Protein AF-A0A8J2JUV5-F1 (afdb_monomer)

Nearest PDB structures (foldseek):
  6sh2-assembly1_AAA  TM=9.403E-01  e=5.668E-05  Homo sapiens

Structure (mmCIF, N/CA/C/O backbone):
data_AF-A0A8J2JUV5-F1
#
_entry.id   AF-A0A8J2JUV5-F1
#
loop_
_atom_site.group_PDB
_atom_site.id
_atom_site.type_symbol
_atom_site.label_atom_id
_atom_site.label_alt_id
_atom_site.label_comp_id
_atom_site.label_asym_id
_atom_site.label_entity_id
_atom_site.label_seq_id
_atom_site.pdbx_PDB_ins_code
_atom_site.Cartn_x
_atom_site.Cartn_y
_atom_site.Cartn_z
_atom_site.occupancy
_atom_site.B_iso_or_equiv
_atom_site.auth_seq_id
_atom_site.auth_comp_id
_atom_site.auth_asym_id
_atom_site.auth_atom_id
_atom_site.pdbx_PDB_model_num
ATOM 1 N N . MET A 1 1 ? -10.662 53.837 -14.304 1.00 54.47 1 MET A N 1
ATOM 2 C CA . MET A 1 1 ? -12.046 53.344 -14.507 1.00 54.47 1 MET A CA 1
ATOM 3 C C . MET A 1 1 ? -12.053 52.604 -15.845 1.00 54.47 1 MET A C 1
ATOM 5 O O . MET A 1 1 ? -11.796 53.251 -16.836 1.00 54.47 1 MET A O 1
ATOM 9 N N . ALA A 1 2 ? -12.086 51.281 -16.011 1.00 44.84 2 ALA A N 1
ATOM 10 C CA . ALA A 1 2 ? -12.849 50.238 -15.331 1.00 44.84 2 ALA A CA 1
ATOM 11 C C . ALA A 1 2 ? -12.104 48.875 -15.240 1.00 44.84 2 ALA A C 1
ATOM 13 O O . ALA A 1 2 ? -12.735 47.856 -15.005 1.00 44.84 2 ALA A O 1
ATOM 14 N N . LYS A 1 3 ? -10.770 48.819 -15.403 1.00 47.88 3 LYS A N 1
ATOM 15 C CA . LYS A 1 3 ? -10.010 47.543 -15.354 1.00 47.88 3 LYS A CA 1
ATOM 16 C C . LYS A 1 3 ? -9.251 47.250 -14.049 1.00 47.88 3 LYS A C 1
ATOM 18 O O . LYS A 1 3 ? -8.725 46.159 -13.898 1.00 47.88 3 LYS A O 1
ATOM 23 N N . ILE A 1 4 ? -9.248 48.173 -13.084 1.00 49.19 4 ILE A N 1
ATOM 24 C CA . ILE A 1 4 ? -8.619 47.973 -11.758 1.00 49.19 4 ILE A CA 1
ATOM 25 C C . ILE A 1 4 ? -9.644 47.512 -10.701 1.00 49.19 4 ILE A C 1
ATOM 27 O O . ILE A 1 4 ? -9.290 46.818 -9.756 1.00 49.19 4 ILE A O 1
ATOM 31 N N . TYR A 1 5 ? -10.938 47.779 -10.907 1.00 42.50 5 TYR A N 1
ATOM 32 C CA . TYR A 1 5 ? -12.008 47.309 -10.013 1.00 42.50 5 TYR A CA 1
ATOM 33 C C . TYR A 1 5 ? -12.345 45.816 -10.171 1.00 42.50 5 TYR A C 1
ATOM 35 O O . TYR A 1 5 ? -12.974 45.245 -9.287 1.00 42.50 5 TYR A O 1
ATOM 43 N N . PHE A 1 6 ? -11.902 45.166 -11.253 1.00 46.25 6 PHE A N 1
ATOM 44 C CA . PHE A 1 6 ? -12.198 43.749 -11.503 1.00 46.25 6 PHE A CA 1
ATOM 45 C C . PHE A 1 6 ? -11.314 42.790 -10.685 1.00 46.25 6 PHE A C 1
ATOM 47 O O . PHE A 1 6 ? -11.722 41.668 -10.413 1.00 46.25 6 PHE A O 1
ATOM 54 N N . PHE A 1 7 ? -10.136 43.238 -10.238 1.00 42.94 7 PHE A N 1
ATOM 55 C CA . PHE A 1 7 ? -9.214 42.415 -9.443 1.00 42.94 7 PHE A CA 1
ATOM 56 C C . PHE A 1 7 ? -9.371 42.588 -7.923 1.00 42.94 7 PHE A C 1
ATOM 58 O O . PHE A 1 7 ? -8.905 41.744 -7.168 1.00 42.94 7 PHE A O 1
ATOM 65 N N . LEU A 1 8 ? -10.070 43.631 -7.458 1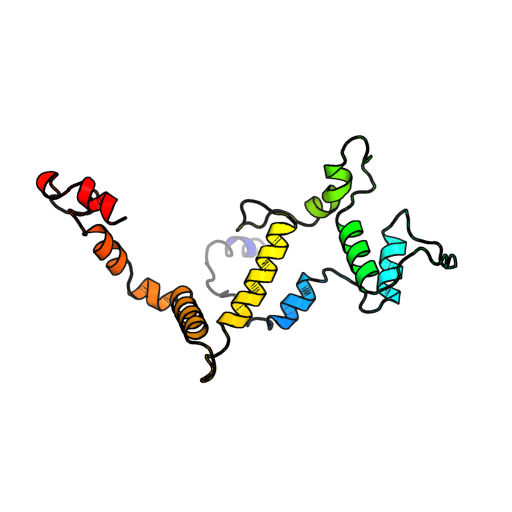.00 42.50 8 LEU A N 1
ATOM 66 C CA . LEU A 1 8 ? -10.261 43.914 -6.025 1.00 42.50 8 LEU A CA 1
ATOM 67 C C . LEU A 1 8 ? -11.580 43.373 -5.439 1.00 42.50 8 LEU A C 1
ATOM 69 O O . LEU A 1 8 ? -11.731 43.345 -4.222 1.00 42.50 8 LEU A O 1
ATOM 73 N N . LEU A 1 9 ? -12.512 42.888 -6.268 1.00 43.38 9 LEU A N 1
ATOM 74 C CA . LEU A 1 9 ? -13.782 42.287 -5.820 1.00 43.38 9 LEU A CA 1
ATOM 75 C C . LEU A 1 9 ? -13.765 40.748 -5.755 1.00 43.38 9 LEU A C 1
ATOM 77 O O . LEU A 1 9 ? -14.652 40.163 -5.139 1.00 43.38 9 LEU A O 1
ATOM 81 N N . ALA A 1 10 ? -12.738 40.090 -6.302 1.00 43.91 10 ALA A N 1
ATOM 82 C CA . ALA A 1 10 ? -12.604 38.628 -6.270 1.00 43.91 10 ALA A CA 1
ATOM 83 C C . ALA A 1 10 ? -12.048 38.073 -4.939 1.00 43.91 10 ALA A C 1
ATOM 85 O O . ALA A 1 10 ? -12.124 36.871 -4.709 1.00 43.91 10 ALA A O 1
ATOM 86 N N . CYS A 1 11 ? -11.538 38.928 -4.044 1.00 37.84 11 CYS A N 1
ATOM 87 C CA . CYS A 1 11 ? -11.011 38.510 -2.735 1.00 37.84 11 CYS A CA 1
ATOM 88 C C . CYS A 1 11 ? -11.970 38.750 -1.553 1.00 37.84 11 CYS A C 1
ATOM 90 O O . CYS A 1 11 ? -11.664 38.315 -0.449 1.00 37.84 11 CYS A O 1
ATOM 92 N N . ILE A 1 12 ? -13.104 39.442 -1.744 1.00 48.38 12 ILE A N 1
ATOM 93 C CA . ILE A 1 12 ? -13.996 39.848 -0.633 1.00 48.38 12 ILE A CA 1
ATOM 94 C C . ILE A 1 12 ? -15.392 39.202 -0.716 1.00 48.38 12 ILE A C 1
ATOM 96 O O . ILE A 1 12 ? -16.080 39.102 0.295 1.00 48.38 12 ILE A O 1
ATOM 100 N N . LEU A 1 13 ? -15.801 38.665 -1.870 1.00 41.16 13 LEU A N 1
ATOM 101 C CA . LEU A 1 13 ? -17.040 37.889 -1.992 1.00 41.16 13 LEU A CA 1
ATOM 102 C C . LEU A 1 13 ? -16.710 36.424 -2.268 1.00 41.16 13 LEU A C 1
ATOM 104 O O . LEU A 1 13 ? -16.641 35.984 -3.415 1.00 41.16 13 LEU A O 1
ATOM 108 N N . GLY A 1 14 ? -16.492 35.682 -1.179 1.00 41.66 14 GLY A N 1
ATOM 109 C CA . GLY A 1 14 ? -16.393 34.229 -1.186 1.00 41.66 14 GLY A CA 1
ATOM 110 C C . GLY A 1 14 ? -17.572 33.623 -1.941 1.00 41.66 14 GLY A C 1
ATOM 111 O O . GLY A 1 14 ? -18.701 33.604 -1.458 1.00 41.66 14 GLY A O 1
ATOM 112 N N . SER A 1 15 ? -17.297 33.138 -3.148 1.00 38.91 15 SER A N 1
ATOM 113 C CA . SER A 1 15 ? -18.249 32.358 -3.923 1.00 38.91 15 SER A CA 1
ATOM 114 C C . SER A 1 15 ? -18.076 30.899 -3.537 1.00 38.91 15 SER A C 1
ATOM 116 O O . SER A 1 15 ? -17.246 30.175 -4.082 1.00 38.91 15 SER A O 1
ATOM 118 N N . VAL A 1 16 ? -18.888 30.478 -2.571 1.00 47.22 16 VAL A N 1
ATOM 119 C CA . VAL A 1 16 ? -19.229 29.074 -2.351 1.00 47.22 16 VAL A CA 1
ATOM 120 C C . VAL A 1 16 ? -20.137 28.657 -3.508 1.00 47.22 16 VAL A C 1
ATOM 122 O O . VAL A 1 16 ? -21.356 28.742 -3.428 1.00 47.22 16 VAL A O 1
ATOM 125 N N . ALA A 1 17 ? -19.538 28.281 -4.631 1.00 32.50 17 ALA A N 1
ATOM 126 C CA . ALA A 1 17 ? -20.226 27.621 -5.736 1.00 32.50 17 ALA A CA 1
ATOM 127 C C . ALA A 1 17 ? -19.195 26.842 -6.551 1.00 32.50 17 ALA A C 1
ATOM 129 O O . ALA A 1 17 ? -18.789 27.221 -7.645 1.00 32.50 17 ALA A O 1
ATOM 130 N N . GLY A 1 18 ? -18.733 25.754 -5.950 1.00 29.31 18 GLY A N 1
ATOM 131 C CA . GLY A 1 18 ? -17.769 24.847 -6.542 1.00 29.31 18 GLY A CA 1
ATOM 132 C C . GLY A 1 18 ? -17.624 23.604 -5.684 1.00 29.31 18 GLY A C 1
ATOM 133 O O . GLY A 1 18 ? -16.509 23.217 -5.362 1.00 29.31 18 GLY A O 1
ATOM 134 N N . ILE A 1 19 ? -18.744 22.978 -5.296 1.00 34.97 19 ILE A N 1
ATOM 135 C CA . ILE A 1 19 ? -18.716 21.540 -5.022 1.00 34.97 19 ILE A CA 1
ATOM 136 C C . ILE A 1 19 ? -18.365 20.932 -6.376 1.00 34.97 19 ILE A C 1
ATOM 138 O O . ILE A 1 19 ? -19.232 20.734 -7.232 1.00 34.97 19 ILE A O 1
ATOM 142 N N . GLY A 1 20 ? -17.063 20.770 -6.619 1.00 26.89 20 GLY A N 1
ATOM 143 C CA . GLY A 1 20 ? -16.572 19.929 -7.688 1.00 26.89 20 GLY A CA 1
ATOM 144 C C . GLY A 1 20 ? -17.311 18.618 -7.523 1.00 26.89 20 GLY A C 1
ATOM 145 O O . GLY A 1 20 ? -17.218 17.980 -6.476 1.00 26.89 20 GLY A O 1
ATOM 146 N N . LYS A 1 21 ? -18.151 18.296 -8.505 1.00 29.20 21 LYS A N 1
ATOM 147 C CA . LYS A 1 21 ? -18.813 17.004 -8.581 1.00 29.20 21 LYS A CA 1
ATOM 148 C C . LYS A 1 21 ? -17.714 15.971 -8.365 1.00 29.20 21 LYS A C 1
ATOM 150 O O . LYS A 1 21 ? -16.809 15.894 -9.190 1.00 29.20 21 LYS A O 1
ATOM 155 N N 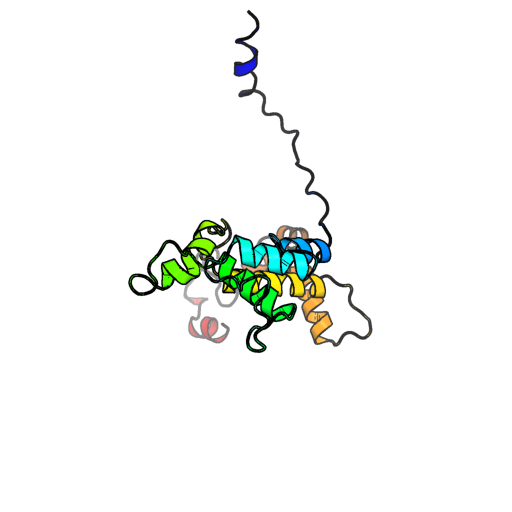. TYR A 1 22 ? -17.781 15.237 -7.255 1.00 28.16 22 TYR A N 1
ATOM 156 C CA . TYR A 1 22 ? -17.058 13.987 -7.098 1.00 28.16 22 TYR A CA 1
ATOM 157 C C . TYR A 1 22 ? -17.581 13.101 -8.224 1.00 28.16 22 TYR A C 1
ATOM 159 O O . TYR A 1 22 ? -18.711 12.607 -8.201 1.00 28.16 22 TYR A O 1
ATOM 167 N N . SER A 1 23 ? -16.847 13.117 -9.329 1.00 31.17 23 SER A N 1
ATOM 168 C CA . SER A 1 23 ? -17.210 12.447 -10.558 1.00 31.17 23 SER A CA 1
ATOM 169 C C . SER A 1 23 ? -17.175 10.958 -10.275 1.00 31.17 23 SER A C 1
ATOM 171 O O . SER A 1 23 ? -16.106 10.394 -10.081 1.00 31.17 23 SER A O 1
ATOM 173 N N . ARG A 1 24 ? -18.386 10.394 -10.198 1.00 34.31 24 ARG A N 1
ATOM 174 C CA . ARG A 1 24 ? -18.769 8.997 -10.422 1.00 34.31 24 ARG A CA 1
ATOM 175 C C . ARG A 1 24 ? -17.577 8.141 -10.855 1.00 34.31 24 ARG A C 1
ATOM 177 O O . ARG A 1 24 ? -17.114 8.292 -11.984 1.00 34.31 24 ARG A O 1
ATOM 184 N N . GLU A 1 25 ? -17.142 7.286 -9.933 1.00 35.38 25 GLU A N 1
ATOM 185 C CA . GLU A 1 25 ? -16.092 6.282 -10.091 1.00 35.38 25 GLU A CA 1
ATOM 186 C C . GLU A 1 25 ? -16.079 5.701 -11.504 1.00 35.38 25 GLU A C 1
ATOM 188 O O . GLU A 1 25 ? -17.055 5.107 -11.976 1.00 35.38 25 GLU A O 1
ATOM 193 N N . GLU A 1 26 ? -14.953 5.875 -12.188 1.00 38.59 26 GLU A N 1
ATOM 194 C CA . GLU A 1 26 ? -14.597 4.956 -13.252 1.00 38.59 26 GLU A CA 1
ATOM 195 C C . GLU A 1 26 ? -14.519 3.556 -12.645 1.00 38.59 26 GLU A C 1
ATOM 197 O O . GLU A 1 26 ? -13.952 3.369 -11.568 1.00 38.59 26 GLU A O 1
ATOM 202 N N . SER A 1 27 ? -15.146 2.582 -13.313 1.00 37.78 27 SER A N 1
ATOM 203 C CA . SER A 1 27 ? -15.137 1.187 -12.876 1.00 37.78 27 SER A CA 1
ATOM 204 C C . SER A 1 27 ? -13.709 0.768 -12.529 1.00 37.78 27 SER A C 1
ATOM 206 O O . SER A 1 27 ? -12.811 1.138 -13.293 1.00 37.78 27 SER A O 1
ATOM 208 N N . PRO A 1 28 ? -13.487 -0.047 -11.483 1.00 41.81 28 PRO A N 1
ATOM 209 C CA . PRO A 1 28 ? -12.165 -0.566 -11.153 1.00 41.81 28 PRO A CA 1
ATOM 210 C C . PRO A 1 28 ? -11.404 -1.028 -12.405 1.00 41.81 28 PRO A C 1
ATOM 212 O O . PRO A 1 28 ? -10.257 -0.650 -12.573 1.00 41.81 28 PRO A O 1
ATOM 215 N N . GLU A 1 29 ? -12.068 -1.696 -13.364 1.00 38.91 29 GLU A N 1
ATOM 216 C CA . GLU A 1 29 ? -11.534 -2.119 -14.687 1.00 38.91 29 GLU A CA 1
ATOM 217 C C . GLU A 1 29 ? -10.815 -1.033 -15.505 1.00 38.91 29 GLU A C 1
ATOM 219 O O . GLU A 1 29 ? -9.827 -1.319 -16.175 1.00 38.91 29 GLU A O 1
ATOM 224 N N . LYS A 1 30 ? -11.255 0.225 -15.427 1.00 38.16 30 LYS A N 1
ATOM 225 C CA . LYS A 1 30 ? -10.606 1.355 -16.109 1.00 38.16 30 LYS A CA 1
ATOM 226 C C . LYS A 1 30 ? -9.403 1.881 -15.333 1.00 38.16 30 LYS A C 1
ATOM 228 O O . LYS A 1 30 ? -8.407 2.256 -15.938 1.00 38.16 30 LYS A O 1
ATOM 233 N N . ARG A 1 31 ? -9.463 1.822 -14.000 1.00 43.28 31 ARG A N 1
ATOM 234 C CA . ARG A 1 31 ? -8.330 2.124 -13.117 1.00 43.28 31 ARG A CA 1
ATOM 235 C C . ARG A 1 31 ? -7.209 1.093 -13.288 1.00 43.28 31 ARG A C 1
ATOM 237 O O . ARG A 1 31 ? -6.053 1.488 -13.384 1.00 43.28 31 ARG A O 1
ATOM 244 N N . TRP A 1 32 ? -7.557 -0.191 -13.448 1.00 38.53 32 TRP A N 1
ATOM 245 C CA . TRP A 1 32 ? -6.629 -1.267 -13.831 1.00 38.53 32 TRP A CA 1
ATOM 246 C C . TRP A 1 32 ? -5.926 -0.953 -15.157 1.00 38.53 32 TRP A C 1
ATOM 248 O O . TRP A 1 32 ? -4.708 -1.072 -15.250 1.00 38.53 32 TRP A O 1
ATOM 258 N N . ALA A 1 33 ? -6.670 -0.497 -16.169 1.00 41.00 33 ALA A N 1
ATOM 259 C CA . ALA A 1 33 ? -6.100 -0.162 -17.471 1.00 41.00 33 ALA A CA 1
ATOM 260 C C . ALA A 1 33 ? -5.149 1.045 -17.424 1.00 41.00 33 ALA A C 1
ATOM 262 O O . ALA A 1 33 ? -4.143 1.021 -18.118 1.00 41.00 33 ALA A O 1
ATOM 263 N N . ASP A 1 34 ? -5.416 2.063 -16.601 1.00 43.78 34 ASP A N 1
ATOM 264 C CA . ASP A 1 34 ? -4.596 3.283 -16.550 1.00 43.78 34 ASP A CA 1
ATOM 265 C C . ASP A 1 34 ? -3.386 3.184 -15.603 1.00 43.78 34 ASP A C 1
ATOM 267 O O . ASP A 1 34 ? -2.347 3.802 -15.860 1.00 43.78 34 ASP A O 1
ATOM 271 N N . TYR A 1 35 ? -3.481 2.408 -14.515 1.00 46.00 35 TYR A N 1
ATOM 272 C CA . TYR A 1 35 ? -2.407 2.301 -13.516 1.00 46.00 35 TYR A CA 1
ATOM 273 C C . TYR A 1 35 ? -1.335 1.267 -13.893 1.00 46.00 35 TYR A C 1
ATOM 275 O O . TYR A 1 35 ? -0.151 1.536 -13.703 1.00 46.00 35 TYR A O 1
ATOM 283 N N . PHE A 1 36 ? -1.713 0.159 -14.547 1.00 49.25 36 PHE A N 1
ATOM 284 C CA . PHE A 1 36 ? -0.749 -0.800 -15.114 1.00 49.25 36 PHE A CA 1
ATOM 285 C C . PHE A 1 36 ? -0.022 -0.254 -16.355 1.00 49.25 36 PHE A C 1
ATOM 287 O O . PHE A 1 36 ? 0.984 -0.812 -16.786 1.00 49.25 36 PHE A O 1
ATOM 294 N N . MET A 1 37 ? -0.510 0.845 -16.945 1.00 48.59 37 MET A N 1
ATOM 295 C CA . MET A 1 37 ? -0.141 1.246 -18.300 1.00 48.59 37 MET A CA 1
ATOM 296 C C . MET A 1 37 ? 0.022 2.762 -18.462 1.00 48.59 37 MET A C 1
ATOM 298 O O . MET A 1 37 ? -0.558 3.365 -19.365 1.00 48.59 37 MET A O 1
ATOM 302 N N . ARG A 1 38 ? 0.906 3.412 -17.692 1.00 52.53 38 ARG A N 1
ATOM 303 C CA . ARG A 1 38 ? 1.306 4.79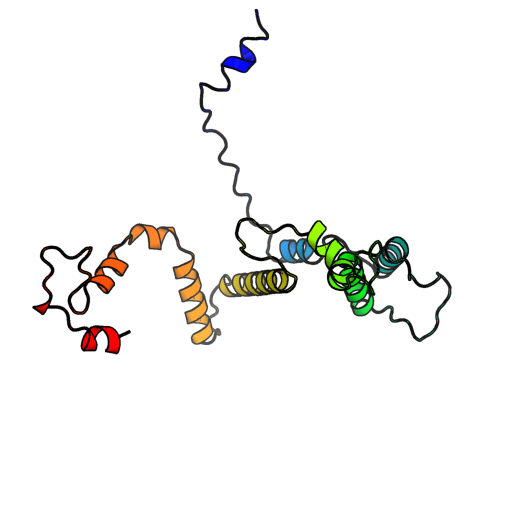7 -18.042 1.00 52.53 38 ARG A CA 1
ATOM 304 C C . ARG A 1 38 ? 2.035 4.915 -19.391 1.00 52.53 38 ARG A C 1
ATOM 306 O O . ARG A 1 38 ? 2.268 6.025 -19.864 1.00 52.53 38 ARG A O 1
ATOM 313 N N . ARG A 1 39 ? 2.332 3.783 -20.034 1.00 56.09 39 ARG A N 1
ATOM 314 C CA . ARG A 1 39 ? 1.959 3.400 -21.415 1.00 56.09 39 ARG A CA 1
ATOM 315 C C . ARG A 1 39 ? 2.526 1.998 -21.641 1.00 56.09 39 ARG A C 1
ATOM 317 O O . ARG A 1 39 ? 3.719 1.813 -21.409 1.00 56.09 39 ARG A O 1
ATOM 324 N N . PRO A 1 40 ? 1.771 1.082 -22.251 1.00 55.12 40 PRO A N 1
ATOM 325 C CA . PRO A 1 40 ? 2.410 0.354 -23.315 1.00 55.12 40 PRO A CA 1
ATOM 326 C C . PRO A 1 40 ? 1.409 0.206 -24.446 1.00 55.12 40 PRO A C 1
ATOM 328 O O . PRO A 1 40 ? 0.264 -0.205 -24.300 1.00 55.12 40 PRO A O 1
ATOM 331 N N . ALA A 1 41 ? 1.861 0.600 -25.620 1.00 57.75 41 ALA A N 1
ATOM 332 C CA . ALA A 1 41 ? 1.932 -0.378 -26.673 1.00 57.75 41 ALA A CA 1
ATOM 333 C C . ALA A 1 41 ? 0.919 -1.540 -26.578 1.00 57.75 41 ALA A C 1
ATOM 335 O O . ALA A 1 41 ? 1.203 -2.604 -26.028 1.00 57.75 41 ALA A O 1
ATOM 336 N N . SER A 1 42 ? -0.273 -1.307 -27.127 1.00 66.12 42 SER A N 1
ATOM 337 C CA . SER A 1 42 ? -1.389 -2.264 -27.133 1.00 66.12 42 SER A CA 1
ATOM 338 C C . SER A 1 42 ? -1.080 -3.571 -27.871 1.00 66.12 42 SER A C 1
ATOM 340 O O . SER A 1 42 ? -1.853 -4.525 -27.822 1.00 66.12 42 SER A O 1
ATOM 342 N N . LYS A 1 43 ? 0.032 -3.598 -28.609 1.00 80.81 43 LYS A N 1
ATOM 343 C CA . LYS A 1 43 ? 0.490 -4.713 -29.427 1.00 80.81 43 LYS A CA 1
ATOM 344 C C . LYS A 1 43 ? 1.977 -4.942 -29.195 1.00 80.81 43 LYS A C 1
ATOM 346 O O . LYS A 1 43 ? 2.732 -4.000 -28.970 1.00 80.81 43 LYS A O 1
ATOM 351 N N . ILE A 1 44 ? 2.413 -6.187 -29.384 1.00 80.06 44 ILE A N 1
ATOM 352 C CA . ILE A 1 44 ? 3.831 -6.589 -29.346 1.00 80.06 44 ILE A CA 1
ATOM 353 C C . ILE A 1 44 ? 4.713 -5.662 -30.201 1.00 80.06 44 ILE A C 1
ATOM 355 O O . ILE A 1 44 ? 5.784 -5.256 -29.763 1.00 80.06 44 ILE A O 1
ATOM 359 N N . ALA A 1 45 ? 4.254 -5.277 -31.397 1.00 82.44 45 ALA A N 1
ATOM 360 C CA . ALA A 1 45 ? 4.996 -4.374 -32.280 1.00 82.44 45 ALA A CA 1
ATOM 361 C C . ALA A 1 45 ? 5.279 -3.007 -31.632 1.00 82.44 45 ALA A C 1
ATOM 363 O O . ALA A 1 45 ? 6.410 -2.526 -31.679 1.00 82.44 45 ALA A O 1
ATOM 364 N N . ASP A 1 46 ? 4.277 -2.432 -30.970 1.00 85.75 46 ASP A N 1
ATOM 365 C CA . ASP A 1 46 ? 4.402 -1.161 -30.266 1.00 85.75 46 ASP A CA 1
ATOM 366 C C . ASP A 1 46 ? 5.357 -1.309 -29.056 1.00 85.75 46 ASP A C 1
ATOM 368 O O . ASP A 1 46 ? 6.118 -0.392 -28.739 1.00 85.75 46 ASP A O 1
ATOM 372 N N . LYS A 1 47 ? 5.349 -2.476 -28.380 1.00 84.25 47 LYS A N 1
ATOM 373 C CA . LYS A 1 47 ? 6.183 -2.747 -27.188 1.00 84.25 47 LYS A CA 1
ATOM 374 C C . LYS A 1 47 ? 7.653 -2.798 -27.605 1.00 84.25 47 LYS A C 1
ATOM 376 O O . LYS A 1 47 ? 8.515 -2.186 -26.978 1.00 84.25 47 LYS A O 1
ATOM 381 N N . LEU A 1 48 ? 7.925 -3.460 -28.731 1.00 83.44 48 LEU A N 1
ATOM 382 C CA . LEU A 1 48 ? 9.248 -3.518 -29.352 1.00 83.44 48 LEU A CA 1
ATOM 383 C C . LEU A 1 48 ? 9.749 -2.144 -29.801 1.00 83.44 48 LEU A C 1
ATOM 385 O O . LEU A 1 48 ? 10.938 -1.857 -29.669 1.00 83.44 48 LEU A O 1
ATOM 389 N N . GLU A 1 49 ? 8.876 -1.301 -30.350 1.00 85.50 49 GLU A N 1
ATOM 390 C CA . GLU A 1 49 ? 9.244 0.060 -30.742 1.00 85.50 49 GLU A CA 1
ATOM 391 C C . GLU A 1 49 ? 9.628 0.909 -29.527 1.00 85.50 49 GLU A C 1
ATOM 393 O O . GLU A 1 49 ? 10.689 1.534 -29.538 1.00 85.50 49 GLU A O 1
ATOM 398 N N . TYR A 1 50 ? 8.846 0.840 -28.445 1.00 84.50 50 TYR A N 1
ATOM 399 C CA . TYR A 1 50 ? 9.177 1.508 -27.186 1.00 84.50 50 TYR A CA 1
ATOM 400 C C . TYR A 1 50 ? 10.549 1.079 -26.649 1.00 84.50 50 TYR A C 1
ATOM 402 O O . TYR A 1 50 ? 11.384 1.926 -26.326 1.00 84.50 50 TYR A O 1
ATOM 410 N N . ILE A 1 51 ? 10.816 -0.230 -26.592 1.00 82.62 51 ILE A N 1
ATOM 411 C CA . ILE A 1 51 ? 12.104 -0.759 -26.120 1.00 82.62 51 ILE A CA 1
ATOM 412 C C . ILE A 1 51 ? 13.247 -0.251 -27.003 1.00 82.62 51 ILE A C 1
ATOM 414 O O . ILE A 1 51 ? 14.285 0.146 -26.482 1.00 82.62 51 ILE A O 1
ATOM 418 N N . ARG A 1 52 ? 13.057 -0.212 -28.327 1.00 83.81 52 ARG A N 1
ATOM 419 C CA . ARG A 1 52 ? 14.059 0.299 -29.276 1.00 83.81 52 ARG A CA 1
ATOM 420 C C . ARG A 1 52 ? 14.368 1.777 -29.110 1.00 83.81 52 ARG A C 1
ATOM 422 O O . ARG A 1 52 ? 15.508 2.174 -29.319 1.00 83.81 52 ARG A O 1
ATOM 429 N N . GLU A 1 53 ? 13.373 2.578 -28.755 1.00 84.75 53 GLU A N 1
ATOM 430 C CA . GLU A 1 53 ? 13.555 4.009 -28.525 1.00 84.75 53 GLU A CA 1
ATOM 431 C C . GLU A 1 53 ? 14.224 4.295 -27.173 1.00 84.75 53 GLU A C 1
ATOM 433 O O . GLU A 1 53 ? 15.044 5.206 -27.065 1.00 84.75 53 GLU A O 1
ATOM 438 N N . LYS A 1 54 ? 13.854 3.548 -26.124 1.00 84.50 54 LYS A N 1
ATOM 439 C CA . LYS A 1 54 ? 14.253 3.852 -24.740 1.00 84.50 54 LYS A CA 1
ATOM 440 C C . LYS A 1 54 ? 15.475 3.084 -24.249 1.00 84.50 54 LYS A C 1
ATOM 442 O O . LYS A 1 54 ? 16.130 3.552 -23.321 1.00 84.50 54 LYS A O 1
ATOM 447 N N . SER A 1 55 ? 15.781 1.925 -24.830 1.00 82.62 55 SER A N 1
ATOM 448 C CA . SER A 1 55 ? 16.917 1.105 -24.411 1.00 82.62 55 SER A CA 1
ATOM 449 C C . SER A 1 55 ? 18.167 1.424 -25.232 1.00 82.62 55 SER A C 1
ATOM 451 O O . SER A 1 55 ? 18.157 1.230 -26.450 1.00 82.62 55 SER A O 1
ATOM 453 N N . PRO A 1 56 ? 19.291 1.799 -24.593 1.00 77.31 56 PRO A N 1
ATOM 454 C CA . PRO A 1 56 ? 20.578 1.881 -25.280 1.00 77.31 56 PRO A CA 1
ATOM 455 C C . PRO A 1 56 ? 21.104 0.497 -25.705 1.00 77.31 56 PRO A C 1
ATOM 457 O O . PRO A 1 56 ? 22.043 0.418 -26.491 1.00 77.31 56 PRO A O 1
ATOM 460 N N . PHE A 1 57 ? 20.490 -0.586 -25.213 1.00 73.06 57 PHE A N 1
ATOM 461 C CA . PHE A 1 57 ? 20.834 -1.978 -25.513 1.00 73.06 57 PHE A CA 1
ATOM 462 C C . PHE A 1 57 ? 19.769 -2.678 -26.368 1.00 73.06 57 PHE A C 1
ATOM 464 O O . PHE A 1 57 ? 19.672 -3.905 -26.359 1.00 73.06 57 PHE A O 1
ATOM 471 N N . ALA A 1 58 ? 18.919 -1.923 -27.067 1.00 68.31 58 ALA A N 1
ATOM 472 C CA . ALA A 1 58 ? 17.863 -2.515 -27.874 1.00 68.31 58 ALA A CA 1
ATOM 473 C C . ALA A 1 58 ? 18.420 -3.427 -28.985 1.00 68.31 58 ALA A C 1
ATOM 475 O O . ALA A 1 58 ? 19.377 -3.045 -29.667 1.00 68.31 58 ALA A O 1
ATOM 476 N N . PRO A 1 59 ? 17.805 -4.600 -29.232 1.00 62.38 59 PRO A N 1
ATOM 477 C CA . PRO A 1 59 ? 18.272 -5.496 -30.280 1.00 62.38 59 PRO A CA 1
ATOM 478 C C . PRO A 1 59 ? 18.121 -4.860 -31.679 1.00 62.38 59 PRO A C 1
ATOM 480 O O . PRO A 1 59 ? 17.104 -4.201 -31.954 1.00 62.38 59 PRO A O 1
ATOM 483 N N . PRO A 1 60 ? 19.089 -5.076 -32.597 1.00 64.69 60 PRO A N 1
ATOM 484 C CA . PRO A 1 60 ? 18.982 -4.652 -33.992 1.00 64.69 60 PRO A CA 1
ATOM 485 C C . PRO A 1 60 ? 17.736 -5.242 -34.666 1.00 64.69 60 PRO A C 1
ATOM 487 O O . PRO A 1 60 ? 17.338 -6.369 -34.384 1.00 64.69 60 PRO A O 1
ATOM 490 N N . LYS A 1 61 ? 17.130 -4.514 -35.618 1.00 63.38 61 LYS A N 1
ATOM 491 C CA . LYS A 1 61 ? 15.864 -4.916 -36.273 1.00 63.38 61 LYS A CA 1
ATOM 492 C C . LYS A 1 61 ? 15.880 -6.311 -36.924 1.00 63.38 61 LYS A C 1
ATOM 494 O O . LYS A 1 61 ? 14.807 -6.885 -37.077 1.00 63.38 61 LYS A O 1
ATOM 499 N N . ASN A 1 62 ? 17.058 -6.829 -37.280 1.00 63.91 62 ASN A N 1
ATOM 500 C CA . ASN A 1 62 ? 17.229 -8.050 -38.073 1.00 63.91 62 ASN A CA 1
ATOM 501 C C . ASN A 1 62 ? 18.031 -9.153 -37.356 1.00 63.91 62 ASN A C 1
ATOM 503 O O . ASN A 1 62 ? 18.357 -10.152 -37.992 1.00 63.91 62 ASN A O 1
ATOM 507 N N . ASP A 1 63 ? 18.371 -8.983 -36.076 1.00 61.16 63 ASP A N 1
ATOM 508 C CA . ASP A 1 63 ? 19.130 -9.989 -35.326 1.00 61.16 63 ASP A CA 1
ATOM 509 C C . ASP A 1 63 ? 18.166 -10.876 -34.532 1.00 61.16 63 ASP A C 1
ATOM 511 O O . ASP A 1 63 ? 17.828 -10.615 -33.378 1.00 61.16 63 ASP A O 1
ATOM 515 N N . ILE A 1 64 ? 17.642 -11.893 -35.216 1.00 58.09 64 ILE A N 1
ATOM 516 C CA . ILE A 1 64 ? 16.765 -12.923 -34.648 1.00 58.09 64 ILE A CA 1
ATOM 517 C C . ILE A 1 64 ? 17.641 -14.043 -34.079 1.00 58.09 64 ILE A C 1
ATOM 519 O O . ILE A 1 64 ? 17.525 -15.208 -34.458 1.00 58.09 64 ILE A O 1
ATOM 523 N N . ASN A 1 65 ? 18.589 -13.691 -33.214 1.00 63.50 65 ASN A N 1
ATOM 524 C CA . ASN A 1 65 ? 19.283 -14.711 -32.450 1.00 63.50 65 ASN A CA 1
ATOM 525 C C . ASN A 1 65 ? 18.276 -15.311 -31.459 1.00 63.50 65 ASN A C 1
ATOM 527 O O . ASN A 1 65 ? 17.557 -14.575 -30.779 1.00 63.50 65 ASN A O 1
ATOM 531 N N . ALA A 1 66 ? 18.185 -16.640 -31.406 1.00 57.59 66 ALA A N 1
ATOM 532 C CA . ALA A 1 66 ? 17.153 -17.368 -30.657 1.00 57.59 66 ALA A CA 1
ATOM 533 C C . ALA A 1 66 ? 17.239 -17.187 -29.123 1.00 57.59 66 ALA A C 1
ATOM 535 O O . ALA A 1 66 ? 16.404 -17.718 -28.395 1.00 57.59 66 ALA A O 1
ATOM 536 N N . ASP A 1 67 ? 18.218 -16.413 -28.651 1.00 75.62 67 ASP A N 1
ATOM 537 C CA . ASP A 1 67 ? 18.507 -16.164 -27.240 1.00 75.62 67 ASP A CA 1
ATOM 538 C C . ASP A 1 67 ? 17.756 -14.950 -26.655 1.00 75.62 67 ASP A C 1
ATOM 540 O O . ASP A 1 67 ? 17.815 -14.718 -25.448 1.00 75.62 67 ASP A O 1
ATOM 544 N N . ILE A 1 68 ? 17.045 -14.159 -27.474 1.00 79.19 68 ILE A N 1
ATOM 545 C CA . ILE A 1 68 ? 16.290 -12.981 -27.008 1.00 79.19 68 ILE A CA 1
ATOM 546 C C . ILE A 1 68 ? 14.793 -13.295 -26.942 1.00 79.19 68 ILE A C 1
ATOM 548 O O . ILE A 1 68 ? 14.170 -13.684 -27.929 1.00 79.19 68 ILE A O 1
ATOM 552 N N . CYS A 1 69 ? 14.198 -13.085 -25.766 1.00 83.69 69 CYS A N 1
ATOM 553 C CA . CYS A 1 69 ? 12.775 -13.311 -25.544 1.00 83.69 69 CYS A CA 1
ATOM 554 C C . CYS A 1 69 ? 11.918 -12.157 -26.088 1.00 83.69 69 CYS A C 1
ATOM 556 O O . CYS A 1 69 ? 12.139 -10.993 -25.755 1.00 83.69 69 CYS A O 1
ATOM 558 N N . PHE A 1 70 ? 10.890 -12.498 -26.868 1.00 83.94 70 PHE A N 1
ATOM 559 C CA . PHE A 1 70 ? 9.919 -11.548 -27.426 1.00 83.94 70 PHE A CA 1
ATOM 560 C C . PHE A 1 70 ? 8.466 -11.897 -27.077 1.00 83.94 70 PHE A C 1
ATOM 562 O O . PHE A 1 70 ? 7.542 -11.428 -27.744 1.00 83.94 70 PHE A O 1
ATOM 569 N N . THR A 1 71 ? 8.249 -12.738 -26.060 1.00 85.06 71 THR A N 1
ATOM 570 C CA . THR A 1 71 ? 6.894 -12.966 -25.544 1.00 85.06 71 THR A CA 1
ATOM 571 C C . THR A 1 71 ? 6.367 -11.694 -24.894 1.00 85.06 71 THR A C 1
ATOM 573 O O . THR A 1 71 ? 7.135 -10.805 -24.518 1.00 85.06 71 THR A O 1
ATOM 576 N N . GLU A 1 72 ? 5.049 -11.594 -24.768 1.00 81.50 72 GLU A N 1
ATOM 577 C CA . GLU A 1 72 ? 4.414 -10.414 -24.195 1.00 81.50 72 GLU A CA 1
ATOM 578 C C . GLU A 1 72 ? 4.921 -10.118 -22.775 1.00 81.50 72 GLU A C 1
ATOM 580 O O . GLU A 1 72 ? 5.276 -8.981 -22.470 1.00 81.50 72 GLU A O 1
ATOM 585 N N . GLU A 1 73 ? 5.083 -11.157 -21.961 1.00 83.94 73 GLU A N 1
ATOM 586 C CA . GLU A 1 73 ? 5.549 -11.071 -20.578 1.00 83.94 73 GLU A CA 1
ATOM 587 C C . GLU A 1 73 ? 6.999 -10.575 -20.495 1.00 83.94 73 GLU A C 1
ATOM 589 O O . GLU A 1 73 ? 7.337 -9.746 -19.649 1.00 83.94 73 GLU A O 1
ATOM 594 N N . CYS A 1 74 ? 7.867 -11.049 -21.397 1.00 86.75 74 CYS A N 1
ATOM 595 C CA . CYS A 1 74 ? 9.249 -10.580 -21.484 1.00 86.75 74 CYS A CA 1
ATOM 596 C C . CYS A 1 74 ? 9.321 -9.103 -21.874 1.00 86.75 74 CYS A C 1
ATOM 598 O O . CYS A 1 74 ? 10.137 -8.353 -21.332 1.00 86.75 74 CYS A O 1
ATOM 600 N N . LEU A 1 75 ? 8.463 -8.677 -22.804 1.00 86.31 75 LEU A N 1
ATOM 601 C CA . LEU A 1 75 ? 8.402 -7.284 -23.224 1.00 86.31 75 LEU A CA 1
ATOM 602 C C . LEU A 1 75 ? 7.911 -6.397 -22.081 1.00 86.31 75 LEU A C 1
ATOM 604 O O . LEU A 1 75 ? 8.553 -5.386 -21.809 1.00 86.31 75 LEU A O 1
ATOM 608 N N . ASP A 1 76 ? 6.875 -6.803 -21.352 1.00 84.50 76 ASP A N 1
ATOM 609 C CA . ASP A 1 76 ? 6.360 -6.046 -20.206 1.00 84.50 76 ASP A CA 1
ATOM 610 C C . ASP A 1 76 ? 7.391 -5.919 -19.083 1.00 84.50 76 ASP A C 1
ATOM 612 O O . ASP A 1 76 ? 7.643 -4.815 -18.594 1.00 84.50 76 ASP A O 1
ATOM 616 N N . ALA A 1 77 ? 8.077 -7.014 -18.744 1.00 87.00 77 ALA A N 1
ATOM 617 C CA . ALA A 1 77 ? 9.164 -6.984 -17.771 1.00 87.00 77 ALA A CA 1
ATOM 618 C C . ALA A 1 77 ? 10.299 -6.042 -18.211 1.00 87.00 77 ALA A C 1
ATOM 620 O O . ALA A 1 77 ? 10.802 -5.246 -17.415 1.00 87.00 77 ALA A O 1
ATOM 621 N N . SER A 1 78 ? 10.688 -6.086 -19.489 1.00 88.81 78 SER A N 1
ATOM 622 C CA . SER A 1 78 ? 11.736 -5.206 -20.015 1.00 88.81 78 SER A CA 1
ATOM 623 C C . SER A 1 78 ? 11.321 -3.731 -20.010 1.00 88.81 78 SER A C 1
ATOM 625 O O . SER A 1 78 ? 12.130 -2.871 -19.665 1.00 88.81 78 SER A O 1
ATOM 627 N N . ILE A 1 79 ? 10.058 -3.425 -20.320 1.00 87.75 79 ILE A N 1
ATOM 628 C CA . ILE A 1 79 ? 9.511 -2.065 -20.282 1.00 87.75 79 ILE A CA 1
ATOM 629 C C . ILE A 1 79 ? 9.535 -1.532 -18.851 1.00 87.75 79 ILE A C 1
ATOM 631 O O . ILE A 1 79 ? 10.021 -0.421 -18.637 1.00 87.75 79 ILE A O 1
ATOM 635 N N . ALA A 1 80 ? 9.078 -2.324 -17.878 1.00 87.06 80 ALA A N 1
ATOM 636 C CA . ALA A 1 80 ? 9.100 -1.945 -16.468 1.00 87.06 80 ALA A CA 1
ATOM 637 C C . ALA A 1 80 ? 10.529 -1.625 -15.988 1.00 87.06 80 ALA A C 1
ATOM 639 O O . ALA A 1 80 ? 10.749 -0.604 -15.341 1.00 87.06 80 ALA A O 1
ATOM 640 N N . LEU A 1 81 ? 11.523 -2.433 -16.379 1.00 90.25 81 LEU A N 1
ATOM 641 C CA . LEU A 1 81 ? 12.934 -2.166 -16.071 1.00 90.25 81 LEU A CA 1
ATOM 642 C C . LEU A 1 81 ? 13.431 -0.859 -16.705 1.00 90.25 81 LEU A C 1
ATOM 644 O O . LEU A 1 81 ? 14.066 -0.049 -16.032 1.00 90.25 81 LEU A O 1
ATOM 648 N N . LEU A 1 82 ? 13.128 -0.621 -17.984 1.00 90.31 82 LEU A N 1
ATOM 649 C CA . LEU A 1 82 ? 13.538 0.599 -18.695 1.00 90.31 82 LEU A CA 1
ATOM 650 C C . LEU A 1 82 ? 12.898 1.868 -18.125 1.00 90.31 82 LEU A C 1
ATOM 652 O O . LEU A 1 82 ? 13.472 2.951 -18.234 1.00 90.31 82 LEU A O 1
ATOM 656 N N . GLN A 1 83 ? 11.716 1.750 -17.523 1.00 89.19 83 GLN A N 1
ATOM 657 C CA . GLN A 1 83 ? 11.061 2.856 -16.831 1.00 89.19 83 GLN A CA 1
ATOM 658 C C . GLN A 1 83 ? 11.727 3.186 -15.491 1.00 89.19 83 GLN A C 1
ATOM 660 O O . GLN A 1 83 ? 11.621 4.327 -15.048 1.00 89.19 83 GLN A O 1
ATOM 665 N N . SER A 1 84 ? 12.453 2.241 -14.888 1.00 91.38 84 SER A N 1
ATOM 666 C CA . SER A 1 84 ? 13.159 2.456 -13.622 1.00 91.38 84 SER A CA 1
ATOM 667 C C . SER A 1 84 ? 14.627 2.851 -13.777 1.00 91.38 84 SER A C 1
ATOM 669 O O . SER A 1 84 ? 15.128 3.648 -12.976 1.00 91.38 84 SER A O 1
ATOM 671 N N . ILE A 1 85 ? 15.300 2.353 -14.818 1.00 93.62 85 ILE A N 1
ATOM 672 C CA . ILE A 1 85 ? 16.739 2.548 -15.023 1.00 93.62 85 ILE A CA 1
ATOM 673 C C . ILE A 1 85 ? 17.064 3.975 -15.494 1.00 93.62 85 ILE A C 1
ATOM 675 O O . ILE A 1 85 ? 16.522 4.484 -16.476 1.00 93.62 85 ILE A O 1
ATOM 679 N N . ASN A 1 86 ? 18.031 4.599 -14.823 1.00 95.06 86 ASN A N 1
ATOM 680 C CA . ASN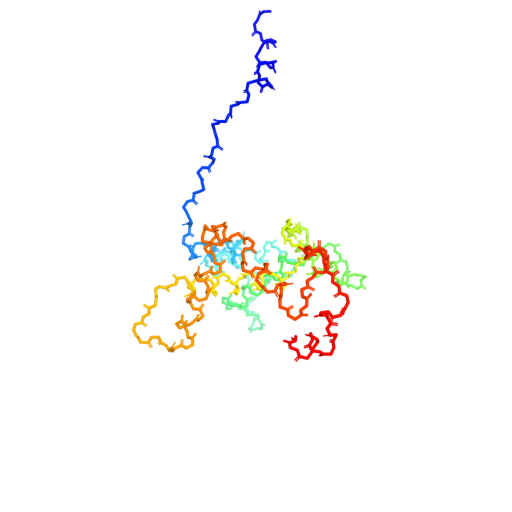 A 1 86 ? 18.690 5.835 -15.220 1.00 95.06 86 ASN A CA 1
ATOM 681 C C . ASN A 1 86 ? 20.042 5.532 -15.898 1.00 95.06 86 ASN A C 1
ATOM 683 O O . ASN A 1 86 ? 21.085 5.440 -15.248 1.00 95.06 86 ASN A O 1
ATOM 687 N N . PHE A 1 87 ? 20.042 5.428 -17.232 1.00 92.56 87 PHE A N 1
ATOM 688 C CA . PHE A 1 87 ? 21.248 5.135 -18.025 1.00 92.56 87 PHE A CA 1
ATOM 689 C C . PHE A 1 87 ? 22.321 6.235 -18.005 1.00 92.56 87 PHE A C 1
ATOM 691 O O . PHE A 1 87 ? 23.419 6.018 -18.513 1.00 92.56 87 PHE A O 1
ATOM 698 N N . SER A 1 88 ? 22.037 7.414 -17.444 1.00 94.56 88 SER A N 1
ATOM 699 C CA . SER A 1 88 ? 23.028 8.487 -17.304 1.00 94.56 88 SER A CA 1
ATOM 700 C C . SER A 1 88 ? 23.978 8.287 -16.119 1.00 94.56 88 SER A C 1
ATOM 702 O O . SER A 1 88 ? 24.937 9.045 -15.983 1.00 94.56 88 SER A O 1
ATOM 704 N N . VAL A 1 89 ? 23.739 7.284 -15.269 1.00 96.44 89 VAL A N 1
ATOM 705 C CA . VAL A 1 89 ? 24.543 7.009 -14.073 1.00 96.44 89 VAL A CA 1
ATOM 706 C C . VAL A 1 89 ? 25.361 5.736 -14.252 1.00 96.44 89 VAL A C 1
ATOM 708 O O . VAL A 1 89 ? 24.875 4.737 -14.769 1.00 96.44 89 VAL A O 1
ATOM 711 N N . ASN A 1 90 ? 26.629 5.764 -13.834 1.00 95.44 90 ASN A N 1
ATOM 712 C CA . ASN A 1 90 ? 27.483 4.582 -13.891 1.00 95.44 90 ASN A CA 1
ATOM 713 C C . ASN A 1 90 ? 27.041 3.565 -12.815 1.00 95.44 90 ASN A C 1
ATOM 715 O O . ASN A 1 90 ? 27.116 3.888 -11.623 1.00 95.44 90 ASN A O 1
ATOM 719 N N . PRO A 1 91 ? 26.633 2.335 -13.189 1.00 95.81 91 PRO A N 1
ATOM 720 C CA . PRO A 1 91 ? 26.202 1.318 -12.230 1.00 95.81 91 PRO A CA 1
ATOM 721 C C . PRO A 1 91 ? 27.295 0.906 -11.237 1.00 95.81 91 PRO A C 1
ATOM 723 O O . PRO A 1 91 ? 26.969 0.506 -10.123 1.00 95.81 91 PRO A O 1
ATOM 726 N N . CYS A 1 92 ? 28.574 1.010 -11.612 1.00 97.31 92 CYS A N 1
ATOM 727 C CA . CYS A 1 92 ? 29.697 0.682 -10.730 1.00 97.31 92 CYS A CA 1
ATOM 728 C C . CYS A 1 92 ? 29.914 1.726 -9.624 1.00 97.31 92 CYS A C 1
ATOM 730 O O . CYS A 1 92 ? 30.523 1.407 -8.609 1.00 97.31 92 CYS A O 1
ATOM 732 N N . GLU A 1 93 ? 29.416 2.952 -9.814 1.00 98.12 93 GLU A N 1
ATOM 733 C CA . GLU A 1 93 ? 29.557 4.054 -8.854 1.00 98.12 93 GLU A CA 1
ATOM 734 C C . GLU A 1 93 ? 28.331 4.159 -7.940 1.00 98.12 93 GLU A C 1
ATOM 736 O O . GLU A 1 93 ? 28.456 4.307 -6.726 1.00 98.12 93 GLU A O 1
ATOM 741 N N . ASN A 1 94 ? 27.126 4.072 -8.514 1.00 97.62 94 ASN A N 1
ATOM 742 C CA . ASN A 1 94 ? 25.878 4.122 -7.759 1.00 97.62 94 ASN A CA 1
ATOM 743 C C . ASN A 1 94 ? 24.803 3.261 -8.430 1.00 97.62 94 ASN A C 1
ATOM 745 O O . ASN A 1 94 ? 23.994 3.735 -9.231 1.00 97.62 94 ASN A O 1
ATOM 749 N N . PHE A 1 95 ? 24.788 1.977 -8.074 1.00 97.62 95 PHE A N 1
ATOM 750 C CA . PHE A 1 95 ? 23.837 1.021 -8.632 1.00 97.62 95 PHE A CA 1
ATOM 751 C C . PHE A 1 95 ? 22.378 1.348 -8.283 1.00 97.62 95 PHE A C 1
ATOM 753 O O . PHE A 1 95 ? 21.484 1.067 -9.079 1.00 97.62 95 PHE A O 1
ATOM 760 N N . PH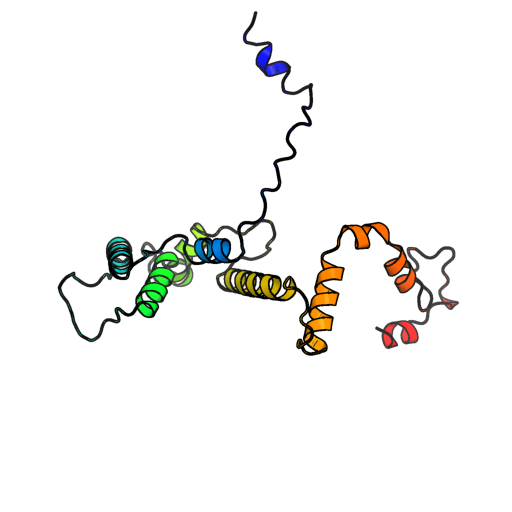E A 1 96 ? 22.118 1.960 -7.123 1.00 96.75 96 PHE A N 1
ATOM 761 C CA . PHE A 1 96 ? 20.761 2.341 -6.724 1.00 96.75 96 PHE A CA 1
ATOM 762 C C . PHE A 1 96 ? 20.198 3.428 -7.644 1.00 96.75 96 PHE A C 1
ATOM 764 O O . PHE A 1 96 ? 19.125 3.255 -8.213 1.00 96.75 96 PHE A O 1
ATOM 771 N N . GLU A 1 97 ? 20.951 4.505 -7.861 1.00 97.62 97 GLU A N 1
ATOM 772 C CA . GLU A 1 97 ? 20.532 5.575 -8.768 1.00 97.62 97 GLU A CA 1
ATOM 773 C C . GLU A 1 97 ? 20.459 5.082 -10.221 1.00 97.62 97 GLU A C 1
ATOM 775 O O . GLU A 1 97 ? 19.499 5.388 -10.921 1.00 97.62 97 GLU A O 1
ATOM 780 N N . PHE A 1 98 ? 21.410 4.253 -10.666 1.00 96.69 98 PHE A N 1
ATOM 781 C CA . PHE A 1 98 ? 21.333 3.631 -11.989 1.00 96.69 98 PHE A CA 1
ATOM 782 C C . PHE A 1 98 ? 20.068 2.781 -12.162 1.00 96.69 98 PHE A C 1
ATOM 784 O O . PHE A 1 98 ? 19.417 2.866 -13.194 1.00 96.69 98 PHE A O 1
ATOM 791 N N . SER A 1 99 ? 19.704 1.952 -11.182 1.00 95.75 99 SER A N 1
ATOM 792 C CA . SER A 1 99 ? 18.591 1.000 -11.327 1.00 95.75 99 SER A CA 1
ATOM 793 C C . SER A 1 99 ? 17.212 1.597 -11.045 1.00 95.75 99 SER A C 1
ATOM 795 O O . SER A 1 99 ? 16.232 1.130 -11.621 1.00 95.75 99 SER A O 1
ATOM 797 N N . CYS A 1 100 ? 17.128 2.604 -10.171 1.00 94.75 100 CYS A N 1
ATOM 798 C CA . CYS A 1 100 ? 15.863 3.130 -9.647 1.00 94.75 100 CYS A CA 1
ATOM 799 C C . CYS A 1 100 ? 15.680 4.640 -9.861 1.00 94.75 100 CYS A C 1
ATOM 801 O O . CYS A 1 100 ? 14.575 5.148 -9.665 1.00 94.75 100 CYS A O 1
ATOM 803 N N . GLY A 1 101 ? 16.732 5.378 -10.223 1.00 94.88 101 GLY A N 1
ATOM 804 C CA . GLY A 1 101 ? 16.728 6.845 -10.235 1.0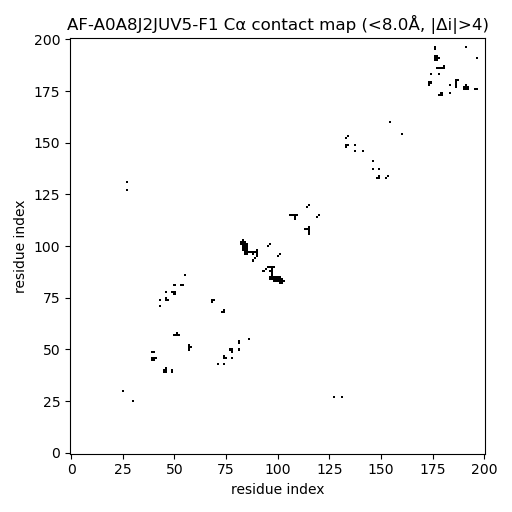0 94.88 101 GLY A CA 1
ATOM 805 C C . GLY A 1 101 ? 15.659 7.447 -11.141 1.00 94.88 101 GLY A C 1
ATOM 806 O O . GLY A 1 101 ? 15.006 8.427 -10.780 1.00 94.88 101 GLY A O 1
ATOM 807 N N . LYS A 1 102 ? 15.388 6.807 -12.287 1.00 93.62 102 LYS A N 1
ATOM 808 C CA . LYS A 1 102 ? 14.314 7.242 -13.182 1.00 93.62 102 LYS A CA 1
ATOM 809 C C . LYS A 1 102 ? 12.936 7.002 -12.563 1.00 93.62 102 LYS A C 1
ATOM 811 O O . LYS A 1 102 ? 12.091 7.893 -12.620 1.00 93.62 102 LYS A O 1
ATOM 816 N N . TRP A 1 103 ? 12.729 5.851 -11.920 1.00 92.81 103 TRP A N 1
ATOM 817 C CA . TRP A 1 103 ? 11.469 5.567 -11.229 1.00 92.81 103 TRP A CA 1
ATOM 818 C C . TRP A 1 103 ? 11.196 6.592 -10.128 1.00 92.81 103 TRP A C 1
ATOM 820 O O . TRP A 1 103 ? 10.086 7.107 -10.046 1.00 92.81 103 TRP A O 1
ATOM 830 N N . LEU A 1 104 ? 12.209 6.932 -9.326 1.00 90.75 104 LEU A N 1
ATOM 831 C CA . LEU A 1 104 ? 12.088 7.924 -8.255 1.00 90.75 104 LEU A CA 1
ATOM 832 C C . LEU A 1 104 ? 11.729 9.316 -8.790 1.00 90.75 104 LEU A C 1
ATOM 834 O O . LEU A 1 104 ? 10.908 10.007 -8.189 1.00 90.75 104 LEU A O 1
ATOM 838 N N . ALA A 1 105 ? 12.312 9.718 -9.922 1.00 92.62 105 ALA A N 1
ATOM 839 C CA . ALA A 1 105 ? 11.997 10.991 -10.566 1.00 92.62 105 ALA A CA 1
ATOM 840 C C . ALA A 1 105 ? 10.550 11.043 -11.093 1.00 92.62 105 ALA A C 1
ATOM 842 O O . ALA A 1 105 ? 9.885 12.071 -10.969 1.00 92.62 105 ALA A O 1
ATOM 8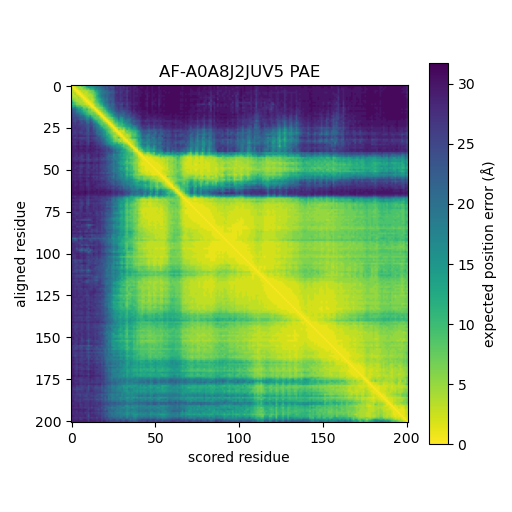43 N N . ASP A 1 106 ? 10.057 9.932 -11.647 1.00 90.12 106 ASP A N 1
ATOM 844 C CA . ASP A 1 106 ? 8.720 9.839 -12.244 1.00 90.12 106 ASP A CA 1
ATOM 845 C C . ASP A 1 106 ? 7.611 9.542 -11.202 1.00 90.12 106 ASP A C 1
ATOM 847 O O . ASP A 1 106 ? 6.424 9.726 -11.487 1.00 90.12 106 ASP A O 1
ATOM 851 N N . ASN A 1 107 ? 7.976 9.111 -9.987 1.00 87.12 107 ASN A N 1
ATOM 852 C CA . ASN A 1 107 ? 7.054 8.690 -8.925 1.00 87.12 107 ASN A CA 1
ATOM 853 C C . ASN A 1 107 ? 7.339 9.423 -7.599 1.00 87.12 107 ASN A C 1
ATOM 855 O O . ASN A 1 107 ? 7.882 8.829 -6.663 1.00 87.12 107 ASN A O 1
ATOM 859 N N . PRO A 1 108 ? 6.962 10.710 -7.481 1.00 90.25 108 PRO A N 1
ATOM 860 C CA . PRO A 1 108 ? 7.107 11.451 -6.234 1.00 90.25 108 PRO A CA 1
ATOM 861 C C . PRO A 1 108 ? 6.226 10.862 -5.124 1.00 90.25 108 PRO A C 1
ATOM 863 O O . PRO A 1 108 ? 5.149 10.327 -5.391 1.00 90.25 108 PRO A O 1
ATOM 866 N N . LEU A 1 109 ? 6.669 11.013 -3.872 1.00 89.12 109 LEU A N 1
ATOM 867 C CA . LEU A 1 109 ? 5.950 10.545 -2.685 1.00 89.12 109 LEU A CA 1
ATOM 868 C C . LEU A 1 109 ? 4.519 11.122 -2.634 1.00 89.12 109 LEU A C 1
ATOM 870 O O . LEU A 1 109 ? 4.369 12.346 -2.549 1.00 89.12 109 LEU A O 1
ATOM 874 N N . PRO A 1 110 ? 3.467 10.280 -2.650 1.00 89.88 110 PRO A N 1
ATOM 875 C CA . PRO A 1 110 ? 2.096 10.750 -2.493 1.00 89.88 110 PRO A CA 1
ATOM 876 C C . PRO A 1 110 ? 1.866 11.392 -1.114 1.00 89.88 110 PRO A C 1
ATOM 878 O O . PRO A 1 110 ? 2.407 10.898 -0.127 1.00 89.88 110 PRO A O 1
ATOM 881 N N . PRO A 1 111 ? 1.009 12.426 -0.991 1.00 90.44 111 PRO A N 1
ATOM 882 C CA . PRO A 1 111 ? 0.768 13.109 0.288 1.00 90.44 111 PRO A CA 1
ATOM 883 C C . PRO A 1 111 ? 0.222 12.210 1.406 1.00 90.44 111 PRO A C 1
ATOM 885 O O . PRO A 1 111 ? 0.418 12.498 2.582 1.00 90.44 111 PRO A O 1
ATOM 888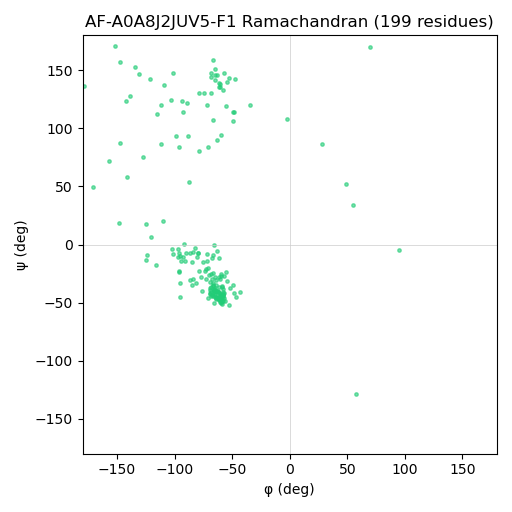 N N . SER A 1 112 ? -0.482 11.137 1.045 1.00 88.06 112 SER A N 1
ATOM 889 C CA . SER A 1 112 ? -1.050 10.157 1.976 1.00 88.06 112 SER A CA 1
ATOM 890 C C . SER A 1 112 ? -0.046 9.103 2.449 1.00 88.06 112 SER A C 1
ATOM 892 O O . SER A 1 112 ? -0.410 8.236 3.240 1.00 88.06 112 SER A O 1
ATOM 894 N N . SER A 1 113 ? 1.188 9.136 1.945 1.00 88.44 113 SER A N 1
ATOM 895 C CA . SER A 1 113 ? 2.180 8.086 2.152 1.00 88.44 113 SER A CA 1
ATOM 896 C C . SER A 1 113 ? 3.435 8.645 2.818 1.00 88.44 113 SER A C 1
ATOM 898 O O . SER A 1 113 ? 3.890 9.743 2.516 1.00 88.44 113 SER A O 1
ATOM 900 N N . SER A 1 114 ? 4.033 7.864 3.719 1.00 94.12 114 SER A N 1
ATOM 901 C CA . SER A 1 114 ? 5.314 8.190 4.369 1.00 94.12 114 SER A CA 1
ATOM 902 C C . SER A 1 114 ? 6.532 7.635 3.621 1.00 94.12 114 SER A C 1
ATOM 904 O O . SER A 1 114 ? 7.663 8.036 3.887 1.00 94.12 114 SER A O 1
ATOM 906 N N . ARG A 1 115 ? 6.304 6.712 2.682 1.00 91.06 115 ARG A N 1
ATOM 907 C CA . ARG A 1 115 ? 7.296 6.114 1.784 1.00 91.06 115 ARG A CA 1
ATOM 908 C C . ARG A 1 115 ? 6.652 5.793 0.437 1.00 91.06 115 ARG A C 1
ATOM 910 O O . ARG A 1 115 ? 5.435 5.626 0.368 1.00 91.06 115 ARG A O 1
ATOM 917 N N . TRP A 1 116 ? 7.466 5.699 -0.610 1.00 89.94 116 TRP A N 1
ATOM 918 C CA . TRP A 1 116 ? 7.001 5.295 -1.931 1.00 89.94 116 TRP A CA 1
ATOM 919 C C . TRP A 1 116 ? 8.031 4.411 -2.618 1.00 89.94 116 TRP A C 1
ATOM 921 O O . TRP A 1 116 ? 9.194 4.783 -2.763 1.00 89.94 116 TRP A O 1
ATOM 931 N N . SER A 1 117 ? 7.597 3.219 -3.003 1.00 90.50 117 SER A N 1
ATOM 932 C CA . SER A 1 117 ? 8.407 2.205 -3.664 1.00 90.50 117 SER A CA 1
ATOM 933 C C . SER A 1 117 ? 7.526 1.334 -4.557 1.00 90.50 117 SER A C 1
ATOM 935 O O . SER A 1 117 ? 6.299 1.367 -4.456 1.00 90.50 117 SER A O 1
ATOM 937 N N . HIS A 1 118 ? 8.144 0.481 -5.373 1.00 87.44 118 HIS A N 1
ATOM 938 C CA . HIS A 1 118 ? 7.422 -0.547 -6.126 1.00 87.44 118 HIS A CA 1
ATOM 939 C C . HIS A 1 118 ? 6.555 -1.455 -5.233 1.00 87.44 118 HIS A C 1
ATOM 941 O O . HIS A 1 118 ? 5.492 -1.893 -5.663 1.00 87.44 118 HIS A O 1
ATOM 947 N N . PHE A 1 119 ? 6.960 -1.709 -3.981 1.00 90.56 119 PHE A N 1
ATOM 948 C CA . PHE A 1 119 ? 6.140 -2.485 -3.045 1.00 90.56 119 PHE A CA 1
ATOM 949 C C . PHE A 1 119 ? 4.876 -1.738 -2.624 1.00 90.56 119 PHE A C 1
ATOM 951 O O . PHE A 1 119 ? 3.839 -2.364 -2.445 1.00 90.56 119 PHE A O 1
ATOM 958 N N . ASP A 1 120 ? 4.951 -0.417 -2.460 1.00 90.25 120 ASP A N 1
ATOM 959 C CA . ASP A 1 120 ? 3.785 0.387 -2.085 1.00 90.25 120 ASP A CA 1
ATOM 960 C C . ASP A 1 120 ? 2.776 0.452 -3.237 1.00 90.25 120 ASP A C 1
ATOM 962 O O . ASP A 1 120 ? 1.576 0.338 -2.998 1.00 90.25 120 ASP A O 1
ATOM 966 N N . VAL A 1 121 ? 3.264 0.527 -4.482 1.00 88.06 121 VAL A N 1
ATOM 967 C CA . VAL A 1 121 ? 2.427 0.403 -5.687 1.00 88.06 121 VAL A CA 1
ATOM 968 C C . VAL A 1 121 ? 1.722 -0.955 -5.717 1.00 88.06 121 VAL A C 1
ATOM 970 O O . VAL A 1 121 ? 0.501 -1.003 -5.826 1.00 88.06 121 VAL A O 1
ATOM 973 N N . LEU A 1 122 ? 2.460 -2.052 -5.515 1.00 87.88 122 LEU A N 1
ATOM 974 C CA . LEU A 1 122 ? 1.877 -3.396 -5.491 1.00 87.88 122 LEU A CA 1
ATOM 975 C C . LEU A 1 122 ? 0.836 -3.565 -4.373 1.00 87.88 122 LEU A C 1
ATOM 977 O O . LEU A 1 122 ? -0.220 -4.155 -4.583 1.00 87.88 122 LEU A O 1
ATOM 981 N N . VAL A 1 123 ? 1.113 -3.052 -3.171 1.00 89.88 123 VAL A N 1
ATOM 982 C CA . VAL A 1 123 ? 0.153 -3.090 -2.057 1.00 89.88 123 VAL A CA 1
ATOM 983 C C . VAL A 1 123 ? -1.103 -2.293 -2.400 1.00 89.88 123 VAL A C 1
ATOM 985 O O . VAL A 1 123 ? -2.206 -2.752 -2.105 1.00 89.88 123 VAL A O 1
ATOM 988 N N . GLN A 1 124 ? -0.960 -1.129 -3.037 1.00 87.56 124 GLN A N 1
ATOM 989 C CA . GLN A 1 124 ? -2.105 -0.352 -3.496 1.00 87.56 124 GLN A CA 1
ATOM 990 C C . GLN A 1 124 ? -2.949 -1.156 -4.493 1.00 87.56 124 GLN A C 1
ATOM 992 O O . GLN A 1 124 ? -4.160 -1.238 -4.315 1.00 87.56 124 GLN A O 1
ATOM 997 N N . GLU A 1 125 ? -2.328 -1.800 -5.481 1.00 85.62 125 GLU A N 1
ATOM 998 C CA . GLU A 1 125 ? -3.032 -2.649 -6.447 1.00 85.62 125 GLU A CA 1
ATOM 999 C C . GLU A 1 125 ? -3.775 -3.792 -5.746 1.00 85.62 125 GLU A C 1
ATOM 1001 O O . GLU A 1 125 ? -4.979 -3.959 -5.917 1.00 85.62 125 GLU A O 1
ATOM 1006 N N . VAL A 1 126 ? -3.108 -4.550 -4.874 1.00 91.19 126 VAL A N 1
ATOM 1007 C CA . VAL A 1 126 ? -3.761 -5.643 -4.133 1.00 91.19 126 VAL A CA 1
ATOM 1008 C C . VAL A 1 126 ? -4.945 -5.133 -3.308 1.00 91.19 126 VAL A C 1
ATOM 1010 O O . VAL A 1 126 ? -6.000 -5.775 -3.282 1.00 91.19 126 VAL A O 1
ATOM 1013 N N . ASN A 1 127 ? -4.810 -3.969 -2.670 1.00 91.50 127 ASN A N 1
ATOM 1014 C CA . ASN A 1 127 ? -5.896 -3.348 -1.917 1.00 91.50 127 ASN A CA 1
ATOM 1015 C C . ASN A 1 127 ? -7.060 -2.935 -2.824 1.00 91.50 127 ASN A C 1
ATOM 1017 O O . ASN A 1 127 ? -8.210 -3.143 -2.445 1.00 91.50 127 ASN A O 1
ATOM 1021 N N . GLU A 1 128 ? -6.788 -2.417 -4.022 1.00 89.00 128 GLU A N 1
ATOM 1022 C CA . GLU A 1 128 ? -7.815 -2.078 -5.011 1.00 89.00 128 GLU A CA 1
ATOM 1023 C C . GLU A 1 128 ? -8.565 -3.335 -5.502 1.00 89.00 128 GLU A C 1
ATOM 1025 O O . GLU A 1 128 ? -9.799 -3.314 -5.552 1.00 89.00 128 GLU A O 1
ATOM 1030 N N . VAL A 1 129 ? -7.876 -4.464 -5.776 1.00 90.12 129 VAL A N 1
ATOM 1031 C CA . VAL A 1 129 ? -8.559 -5.746 -6.098 1.00 90.12 129 VAL A CA 1
ATOM 1032 C C . VAL A 1 129 ? -9.442 -6.154 -4.928 1.00 90.12 129 VAL A C 1
ATOM 1034 O O . VAL A 1 129 ? -10.615 -6.492 -5.097 1.00 90.12 129 VAL A O 1
ATOM 1037 N N . THR A 1 130 ? -8.861 -6.144 -3.730 1.00 92.88 130 THR A N 1
ATOM 1038 C CA . THR A 1 130 ? -9.509 -6.634 -2.516 1.00 92.88 130 THR A CA 1
ATOM 1039 C C . THR A 1 130 ? -10.758 -5.815 -2.218 1.00 92.88 130 THR A C 1
ATOM 1041 O O . THR A 1 130 ? -11.822 -6.385 -1.999 1.00 92.88 130 THR A O 1
ATOM 1044 N N . GLN A 1 131 ? -10.677 -4.488 -2.311 1.00 93.69 131 GLN A N 1
ATOM 1045 C CA . GLN A 1 131 ? -11.827 -3.594 -2.209 1.00 93.69 131 GLN A CA 1
ATOM 1046 C C . GLN A 1 131 ? -12.893 -3.916 -3.267 1.00 93.69 131 GLN A C 1
ATOM 1048 O O . GLN A 1 131 ? -14.079 -3.991 -2.939 1.00 93.69 131 GLN A O 1
ATOM 1053 N N . GLY A 1 132 ? -12.493 -4.162 -4.517 1.00 91.56 132 GLY A N 1
ATOM 1054 C CA . GLY A 1 132 ? -13.412 -4.577 -5.579 1.00 91.56 132 GLY A CA 1
ATOM 1055 C C . GLY A 1 132 ? -14.171 -5.863 -5.238 1.00 91.56 132 GLY A C 1
ATOM 1056 O O . GLY A 1 132 ? -15.367 -5.954 -5.488 1.00 91.56 132 GLY A O 1
ATOM 1057 N N . ILE A 1 133 ? -13.513 -6.833 -4.597 1.00 91.94 133 ILE A N 1
ATOM 1058 C CA . ILE A 1 133 ? -14.147 -8.077 -4.136 1.00 91.94 133 ILE A CA 1
ATOM 1059 C C . ILE A 1 133 ? -15.090 -7.812 -2.952 1.00 91.94 133 ILE A C 1
ATOM 1061 O O . ILE A 1 133 ? -16.223 -8.301 -2.943 1.00 91.94 133 ILE A O 1
ATOM 1065 N N . LEU A 1 134 ? -14.643 -7.038 -1.960 1.00 94.69 134 LEU A N 1
ATOM 1066 C CA . LEU A 1 134 ? -15.392 -6.767 -0.727 1.00 94.69 134 LEU A CA 1
ATOM 1067 C C . LEU A 1 134 ? -16.645 -5.914 -0.949 1.00 94.69 134 LEU A C 1
ATOM 1069 O O . LEU A 1 134 ? -17.598 -6.027 -0.187 1.00 94.69 134 LEU A O 1
ATOM 1073 N N . THR A 1 135 ? -16.666 -5.105 -2.007 1.00 93.69 135 THR A N 1
ATOM 1074 C CA . THR A 1 135 ? -17.826 -4.286 -2.396 1.00 93.69 135 THR A CA 1
ATOM 1075 C C . THR A 1 135 ? -18.853 -5.044 -3.240 1.00 93.69 135 THR A C 1
ATOM 1077 O O . THR A 1 135 ? -19.939 -4.524 -3.503 1.00 93.69 135 THR A O 1
ATOM 1080 N N . THR A 1 136 ? -18.563 -6.283 -3.657 1.00 93.56 136 THR A N 1
ATOM 1081 C CA . THR A 1 136 ? -19.561 -7.108 -4.351 1.00 93.56 136 THR A CA 1
ATOM 1082 C C . THR A 1 136 ? -20.693 -7.528 -3.409 1.00 93.56 136 THR A C 1
ATOM 1084 O O . THR A 1 136 ? -20.426 -7.853 -2.247 1.00 93.56 136 THR A O 1
ATOM 1087 N N . PRO A 1 137 ? -21.948 -7.615 -3.898 1.00 91.69 137 PRO A N 1
ATOM 1088 C CA . PRO A 1 137 ? -23.051 -8.140 -3.102 1.00 91.69 137 PRO A CA 1
ATOM 1089 C C . PRO A 1 137 ? -22.727 -9.519 -2.519 1.00 91.69 137 PRO A C 1
ATOM 1091 O O . PRO A 1 137 ? -22.067 -10.348 -3.158 1.00 91.69 137 PRO A O 1
ATOM 1094 N N . GLU A 1 138 ? -23.191 -9.774 -1.298 1.00 92.88 138 GLU A N 1
ATOM 1095 C CA . GLU A 1 138 ? -23.157 -11.116 -0.726 1.00 92.88 138 GLU A CA 1
ATOM 1096 C C . GLU A 1 138 ? -23.987 -12.073 -1.588 1.00 92.88 138 GLU A C 1
ATOM 1098 O O . GLU A 1 138 ? -25.112 -11.756 -1.985 1.00 92.88 138 GLU A O 1
ATOM 1103 N N . LYS A 1 139 ? -23.443 -13.264 -1.851 1.00 94.25 139 LYS A N 1
ATOM 1104 C CA . LYS A 1 139 ? -24.178 -14.341 -2.513 1.00 94.25 139 LYS A CA 1
ATOM 1105 C C . LYS A 1 139 ? -24.657 -15.384 -1.499 1.00 94.25 139 LYS A C 1
ATOM 1107 O O . LYS A 1 139 ? -23.957 -15.648 -0.516 1.00 94.25 139 LYS A O 1
ATOM 1112 N N . PRO A 1 140 ? -25.817 -16.030 -1.719 1.00 94.31 140 PRO A N 1
ATOM 1113 C CA . PRO A 1 140 ? -26.295 -17.108 -0.853 1.00 94.31 140 PRO A CA 1
ATOM 1114 C C . PRO A 1 140 ? -25.252 -18.211 -0.623 1.00 94.31 140 PRO A C 1
ATOM 1116 O O . PRO A 1 140 ? -25.127 -18.701 0.498 1.00 94.31 140 PRO A O 1
ATOM 1119 N N . GLU A 1 141 ? -24.485 -18.536 -1.663 1.00 96.69 141 GLU A N 1
ATOM 1120 C CA . GLU A 1 141 ? -23.427 -19.545 -1.693 1.00 96.69 141 GLU A CA 1
ATOM 1121 C C . GLU A 1 141 ? -22.078 -19.111 -1.092 1.00 96.69 141 GLU A C 1
ATOM 1123 O O . GLU A 1 141 ? -21.192 -19.956 -0.951 1.00 96.69 141 GLU A O 1
ATOM 1128 N N . ASP A 1 142 ? -21.896 -17.836 -0.725 1.00 95.88 142 ASP A N 1
ATOM 1129 C CA . ASP A 1 142 ? -20.644 -17.376 -0.113 1.00 95.88 142 ASP A CA 1
ATOM 1130 C C . ASP A 1 142 ? -20.393 -18.117 1.218 1.00 95.88 142 ASP A C 1
ATOM 1132 O O . ASP A 1 142 ? -21.295 -18.323 2.036 1.00 95.88 142 ASP A O 1
ATOM 1136 N N . PHE A 1 143 ? -19.145 -18.507 1.486 1.00 97.31 143 PHE A N 1
ATOM 1137 C CA . PHE A 1 143 ? -18.800 -19.112 2.775 1.00 97.31 143 PHE A CA 1
ATOM 1138 C C . PHE A 1 143 ? -18.991 -18.106 3.915 1.00 97.31 143 PHE A C 1
ATOM 1140 O O . PHE A 1 143 ? -18.684 -16.926 3.764 1.00 97.31 143 PHE A O 1
ATOM 1147 N N . LYS A 1 144 ? -19.411 -18.579 5.097 1.00 96.94 144 LYS A N 1
ATOM 1148 C CA . LYS A 1 144 ? -19.646 -17.721 6.273 1.00 96.94 144 LYS A CA 1
ATOM 1149 C C . LYS A 1 144 ? -18.510 -16.712 6.558 1.00 96.94 144 LYS A C 1
ATOM 1151 O O . LYS A 1 144 ? -18.840 -15.550 6.768 1.00 96.94 144 LYS A O 1
ATOM 1156 N N . PRO A 1 145 ? -17.211 -17.074 6.518 1.00 97.25 145 PRO A N 1
ATOM 1157 C CA . PRO A 1 145 ? -16.140 -16.097 6.727 1.00 97.25 145 PRO A CA 1
ATOM 1158 C C . PRO A 1 145 ? -16.116 -14.977 5.678 1.00 97.25 145 PRO A C 1
ATOM 1160 O O . PRO A 1 145 ? -15.860 -13.830 6.020 1.00 97.25 145 PRO A O 1
ATOM 1163 N N . VAL A 1 146 ? -16.431 -15.281 4.414 1.00 96.44 146 VAL A N 1
ATOM 1164 C CA . VAL A 1 146 ? -16.498 -14.277 3.337 1.00 96.44 146 VAL A CA 1
ATOM 1165 C C . VAL A 1 146 ? -17.616 -13.278 3.615 1.00 96.44 146 VAL A C 1
ATOM 1167 O O . VAL A 1 146 ? -17.401 -12.075 3.500 1.00 96.44 146 VAL A O 1
ATOM 1170 N N . LYS A 1 147 ? -18.781 -13.770 4.050 1.00 96.31 147 LYS A N 1
ATOM 1171 C CA . LYS A 1 147 ? -19.926 -12.937 4.445 1.00 96.31 147 LYS A CA 1
ATOM 1172 C C . LYS A 1 147 ? -19.561 -11.985 5.582 1.00 96.31 147 LYS A C 1
ATOM 1174 O O . LYS A 1 147 ? -19.754 -10.783 5.466 1.00 96.31 147 LYS A O 1
ATOM 1179 N N . GLN A 1 148 ? -18.927 -12.515 6.629 1.00 96.50 148 GLN A N 1
ATOM 1180 C CA . GLN A 1 148 ? -18.494 -11.726 7.786 1.00 96.50 148 GLN A CA 1
ATOM 1181 C C . GLN A 1 148 ? -17.472 -10.646 7.418 1.00 96.50 148 GLN A C 1
ATOM 1183 O O . GLN A 1 148 ? -17.565 -9.529 7.916 1.00 96.50 148 GLN A O 1
ATOM 1188 N N . VAL A 1 149 ? -16.506 -10.948 6.543 1.00 97.00 149 VAL A N 1
ATOM 1189 C CA . VAL A 1 149 ? -15.518 -9.948 6.107 1.00 97.00 149 VAL A CA 1
ATOM 1190 C C . VAL A 1 149 ? -16.169 -8.870 5.233 1.00 97.00 149 VAL A C 1
ATOM 1192 O O . VAL A 1 149 ? -15.844 -7.696 5.398 1.00 97.00 149 VAL A O 1
ATOM 1195 N N . LYS A 1 150 ? -17.108 -9.229 4.345 1.00 96.56 150 LYS A N 1
ATOM 1196 C CA . LYS A 1 150 ? -17.883 -8.250 3.562 1.00 96.56 150 LYS A CA 1
ATOM 1197 C C . LYS A 1 150 ? -18.708 -7.333 4.470 1.00 96.56 150 LYS A C 1
ATOM 1199 O O . LYS A 1 150 ? -18.643 -6.118 4.322 1.00 96.56 150 LYS A O 1
ATOM 1204 N N . GLU A 1 151 ? -19.420 -7.903 5.439 1.00 95.69 151 GLU A N 1
ATOM 1205 C CA . GLU A 1 151 ? -20.221 -7.149 6.408 1.00 95.69 151 GLU A CA 1
ATOM 1206 C C . GLU A 1 151 ? -19.354 -6.202 7.251 1.00 95.69 151 GLU A C 1
ATOM 1208 O O . GLU A 1 151 ? -19.662 -5.015 7.364 1.00 95.69 151 GLU A O 1
ATOM 1213 N N . LEU A 1 152 ? -18.226 -6.696 7.774 1.00 96.25 152 LEU A N 1
ATOM 1214 C CA . LEU A 1 152 ? -17.259 -5.880 8.509 1.00 96.25 152 LEU A CA 1
ATOM 1215 C C . LEU A 1 152 ? -16.733 -4.723 7.652 1.00 96.25 152 LEU A C 1
ATOM 1217 O O . LEU A 1 152 ? -16.640 -3.592 8.127 1.00 96.25 152 LEU A O 1
ATOM 1221 N N . TYR A 1 153 ? -16.405 -4.992 6.387 1.00 96.62 153 TYR A N 1
ATOM 1222 C CA . TYR A 1 153 ? -15.937 -3.965 5.464 1.00 96.62 153 TYR A CA 1
ATOM 1223 C C . TYR A 1 153 ? -16.997 -2.879 5.244 1.00 96.62 153 TYR A C 1
ATOM 1225 O O . TYR A 1 153 ? -16.671 -1.698 5.328 1.00 96.62 153 TYR A O 1
ATOM 1233 N N . THR A 1 154 ? -18.265 -3.255 5.034 1.00 95.12 154 THR A N 1
ATOM 1234 C CA . THR A 1 154 ? -19.374 -2.299 4.883 1.00 95.12 154 THR A CA 1
ATOM 1235 C C . THR A 1 154 ? -19.531 -1.401 6.108 1.00 95.12 154 THR A C 1
ATOM 1237 O O . THR A 1 154 ? -19.661 -0.191 5.951 1.00 95.12 154 THR A O 1
ATOM 1240 N N . GLN A 1 155 ? -19.457 -1.961 7.318 1.00 94.38 155 GLN A N 1
ATOM 1241 C CA . GLN A 1 155 ? -19.525 -1.171 8.553 1.00 94.38 155 GLN A CA 1
ATOM 1242 C C . GLN A 1 155 ? -18.329 -0.217 8.694 1.00 94.38 155 GLN A C 1
ATOM 1244 O O . GLN A 1 155 ? -18.489 0.914 9.139 1.00 94.38 155 GLN A O 1
ATOM 1249 N N . CYS A 1 156 ? -17.133 -0.647 8.282 1.00 95.56 156 CYS A N 1
ATOM 1250 C CA . CYS A 1 156 ? -15.913 0.157 8.372 1.00 95.56 156 CYS A CA 1
ATOM 1251 C C . CYS A 1 156 ? -15.930 1.394 7.457 1.00 95.56 156 CYS A C 1
ATOM 1253 O O . CYS A 1 156 ? -15.313 2.405 7.793 1.00 95.56 156 CYS A O 1
ATOM 1255 N N . ILE A 1 157 ? -16.577 1.315 6.291 1.00 95.38 157 ILE A N 1
ATOM 1256 C CA . ILE A 1 157 ? -16.600 2.418 5.315 1.00 95.38 157 ILE A CA 1
ATOM 1257 C C . ILE A 1 157 ? -17.804 3.355 5.477 1.00 95.38 157 ILE A C 1
ATOM 1259 O O . ILE A 1 157 ? -17.830 4.419 4.855 1.00 95.38 157 ILE A O 1
ATOM 1263 N N . ASP A 1 158 ? -18.795 2.987 6.295 1.00 96.00 158 ASP A N 1
ATOM 1264 C CA . ASP A 1 158 ? -19.970 3.817 6.568 1.00 96.00 158 ASP A CA 1
ATOM 1265 C C . ASP A 1 158 ? -19.646 4.919 7.588 1.00 96.00 158 ASP A C 1
ATOM 1267 O O . ASP A 1 158 ? -19.948 4.838 8.780 1.00 96.00 158 ASP A O 1
ATOM 1271 N N . LEU A 1 159 ? -19.021 5.989 7.092 1.00 95.25 159 LEU A N 1
ATOM 1272 C CA . LEU A 1 159 ? -18.677 7.152 7.908 1.00 95.25 159 LEU A CA 1
ATOM 1273 C C . LEU A 1 159 ? -19.912 7.822 8.523 1.00 95.25 159 LEU A C 1
ATOM 1275 O O . LEU A 1 159 ? -19.809 8.387 9.603 1.00 95.25 159 LEU A O 1
ATOM 1279 N N . ALA A 1 160 ? -21.082 7.766 7.880 1.00 96.25 160 ALA A N 1
ATOM 1280 C CA . ALA A 1 160 ? -22.283 8.399 8.422 1.00 96.25 160 ALA A CA 1
ATOM 1281 C C . ALA A 1 160 ? -22.776 7.670 9.679 1.00 96.25 160 ALA A C 1
ATOM 1283 O O . ALA A 1 160 ? -23.111 8.323 10.669 1.00 96.25 160 ALA A O 1
ATOM 1284 N N . ALA A 1 161 ? -22.774 6.334 9.656 1.00 93.62 161 ALA A N 1
ATOM 1285 C CA . ALA A 1 161 ? -23.073 5.526 10.832 1.00 93.62 161 ALA A CA 1
ATOM 1286 C C . ALA A 1 161 ? -22.052 5.779 11.954 1.00 93.62 161 ALA A C 1
ATOM 1288 O O . ALA A 1 161 ? -22.453 6.079 13.080 1.00 93.62 161 ALA A O 1
ATOM 1289 N N . ILE A 1 162 ? -20.751 5.755 11.636 1.00 94.69 162 ILE A N 1
ATOM 1290 C CA . ILE A 1 162 ? -19.668 5.996 12.607 1.00 94.69 162 ILE A CA 1
ATOM 1291 C C . ILE A 1 162 ? -19.812 7.373 13.275 1.00 94.69 162 ILE A C 1
ATOM 1293 O O . ILE A 1 162 ? -19.780 7.475 14.501 1.00 94.69 162 ILE A O 1
ATOM 1297 N N . GLU A 1 163 ? -20.025 8.433 12.495 1.00 95.25 163 GLU A N 1
ATOM 1298 C CA . GLU A 1 163 ? -20.170 9.796 13.024 1.00 95.25 163 GLU A CA 1
ATOM 1299 C C . GLU A 1 163 ? -21.457 9.976 13.844 1.00 95.25 163 GLU A C 1
ATOM 1301 O O . GLU A 1 163 ? -21.482 10.765 14.789 1.00 95.25 163 GLU A O 1
ATOM 1306 N N . SER A 1 164 ? -22.524 9.232 13.529 1.00 95.00 164 SER A N 1
ATOM 1307 C CA . SER A 1 164 ? -23.773 9.283 14.302 1.00 95.00 164 SER A CA 1
ATOM 1308 C C . SER A 1 164 ? -23.640 8.686 15.709 1.00 95.00 164 SER A C 1
ATOM 1310 O O . SER A 1 164 ? -24.267 9.189 16.642 1.00 95.00 164 SER A O 1
ATOM 1312 N N . GLU A 1 165 ? -22.789 7.669 15.873 1.00 91.81 165 GLU A N 1
ATOM 1313 C CA . GLU A 1 165 ? -22.456 7.060 17.170 1.00 91.81 165 GLU A CA 1
ATOM 1314 C C . GLU A 1 165 ? -21.465 7.925 17.975 1.00 91.81 165 GLU A C 1
ATOM 1316 O O . GLU A 1 165 ? -21.451 7.921 19.213 1.00 91.81 165 GLU A O 1
ATOM 1321 N N . GLY A 1 166 ? -20.630 8.700 17.276 1.00 93.25 166 GLY A N 1
ATOM 1322 C CA . GLY A 1 166 ? -19.660 9.612 17.870 1.00 93.25 166 GLY A CA 1
ATOM 1323 C C . GLY A 1 166 ? -18.690 8.898 18.817 1.00 93.25 166 GLY A C 1
ATOM 1324 O O . GLY A 1 166 ? -18.065 7.897 18.476 1.00 93.25 166 GLY A O 1
ATOM 1325 N N . LEU A 1 167 ? -18.541 9.420 20.037 1.00 92.94 167 LEU A N 1
ATOM 1326 C CA . LEU A 1 167 ? -17.609 8.875 21.034 1.00 92.94 167 LEU A CA 1
ATOM 1327 C C . LEU A 1 167 ? -18.235 7.829 21.964 1.00 92.94 167 LEU A C 1
ATOM 1329 O O . LEU A 1 167 ? -17.537 7.335 22.849 1.00 92.94 167 LEU A O 1
ATOM 1333 N N . ALA A 1 168 ? -19.520 7.493 21.810 1.00 91.31 168 ALA A N 1
ATOM 1334 C CA . ALA A 1 168 ? -20.235 6.651 22.770 1.00 91.31 168 ALA A CA 1
ATOM 1335 C C . ALA A 1 168 ? -19.561 5.281 22.965 1.00 91.31 168 ALA A C 1
ATOM 1337 O O . ALA A 1 168 ? -19.328 4.867 24.103 1.00 91.31 168 ALA A O 1
ATOM 1338 N N . LEU A 1 169 ? -19.168 4.625 21.865 1.00 89.19 169 LEU A N 1
ATOM 1339 C CA . LEU A 1 169 ? -18.474 3.333 21.890 1.00 89.19 169 LEU A CA 1
ATOM 1340 C C . LEU A 1 169 ? -17.133 3.417 22.632 1.00 89.19 169 LEU A C 1
ATOM 1342 O O . LEU A 1 169 ? -16.851 2.616 23.522 1.00 89.19 169 LEU A O 1
ATOM 1346 N N . VAL A 1 170 ? -16.313 4.408 22.279 1.00 90.38 170 VAL A N 1
ATOM 1347 C CA . VAL A 1 170 ? -14.970 4.578 22.846 1.00 90.38 170 VAL A CA 1
ATOM 1348 C C . VAL A 1 170 ? -15.049 4.965 24.322 1.00 90.38 170 VAL A C 1
ATOM 1350 O O . VAL A 1 170 ? -14.306 4.418 25.129 1.00 90.38 170 VAL A O 1
ATOM 1353 N N . ILE A 1 171 ? -15.982 5.841 24.708 1.00 90.44 171 ILE A N 1
ATOM 1354 C CA . ILE A 1 171 ? -16.232 6.180 26.116 1.00 90.44 171 ILE A CA 1
ATOM 1355 C C . ILE A 1 171 ? -16.652 4.933 26.893 1.00 90.44 171 ILE A C 1
ATOM 1357 O O . ILE A 1 171 ? -16.121 4.701 27.974 1.00 90.44 171 ILE A O 1
ATOM 1361 N N . GLY A 1 172 ? -17.541 4.105 26.335 1.00 88.75 172 GLY A N 1
ATOM 1362 C CA . GLY A 1 172 ? -17.923 2.833 26.945 1.00 88.75 172 GLY A CA 1
ATOM 1363 C C . GLY A 1 172 ? -16.703 1.971 27.272 1.00 88.75 172 GLY A C 1
ATOM 1364 O O . GLY A 1 172 ? -16.518 1.597 28.428 1.00 88.75 172 GLY A O 1
ATOM 1365 N N . ILE A 1 173 ? -15.817 1.752 26.294 1.00 87.50 173 ILE A N 1
ATOM 1366 C CA . ILE A 1 173 ? -14.578 0.974 26.474 1.00 87.50 173 ILE A CA 1
ATOM 1367 C C . ILE A 1 173 ? -13.661 1.612 27.525 1.00 87.50 173 ILE A C 1
ATOM 1369 O O . ILE A 1 173 ? -13.162 0.932 28.415 1.00 87.50 173 ILE A O 1
ATOM 1373 N N . LEU A 1 174 ? -13.467 2.930 27.466 1.00 87.19 174 LEU A N 1
ATOM 1374 C CA . LEU A 1 174 ? -12.570 3.656 28.371 1.00 87.19 174 LEU A CA 1
ATOM 1375 C C . LEU A 1 174 ? -13.094 3.773 29.807 1.00 87.19 174 LEU A C 1
ATOM 1377 O O . LEU A 1 174 ? -12.366 4.265 30.667 1.00 87.19 174 LEU A O 1
ATOM 1381 N N . THR A 1 175 ? -14.338 3.369 30.068 1.00 85.44 175 THR A N 1
ATOM 1382 C CA . THR A 1 175 ? -14.922 3.315 31.419 1.00 85.44 175 THR A CA 1
ATOM 1383 C C . THR A 1 175 ? -14.850 1.926 32.060 1.00 85.44 175 THR A C 1
ATOM 1385 O O . THR A 1 175 ? -15.208 1.786 33.229 1.00 85.44 175 THR A O 1
ATOM 1388 N N . ILE A 1 176 ? -14.358 0.915 31.335 1.00 83.19 176 ILE A N 1
ATOM 1389 C CA . ILE A 1 176 ? -14.141 -0.441 31.856 1.00 83.19 176 ILE A CA 1
ATOM 1390 C C . ILE A 1 176 ? -12.988 -0.429 32.883 1.00 83.19 176 ILE A C 1
ATOM 1392 O O . ILE A 1 176 ? -12.075 0.393 32.798 1.00 83.19 176 ILE A O 1
ATOM 1396 N N . ASP A 1 177 ? -13.068 -1.305 33.891 1.00 79.06 177 ASP A N 1
ATOM 1397 C CA . ASP A 1 177 ? -12.007 -1.597 34.873 1.00 79.06 177 ASP A CA 1
ATOM 1398 C C . ASP A 1 177 ? -11.347 -0.378 35.538 1.00 79.06 177 ASP A C 1
ATOM 1400 O O . ASP A 1 177 ? -10.125 -0.224 35.592 1.00 79.06 177 ASP A O 1
ATOM 1404 N N . GLY A 1 178 ? -12.181 0.506 36.084 1.00 82.00 178 GLY A N 1
ATOM 1405 C CA . GLY A 1 178 ? -11.724 1.671 36.847 1.00 82.00 178 GLY A CA 1
ATOM 1406 C C . GLY A 1 178 ? -11.603 2.948 36.030 1.00 82.00 178 GLY A C 1
ATOM 1407 O O . GLY A 1 178 ? -11.381 4.012 36.607 1.00 82.00 178 GLY A O 1
ATOM 1408 N N . GLY A 1 179 ? -11.817 2.861 34.718 1.00 87.00 179 GLY A N 1
ATOM 1409 C CA . GLY A 1 179 ? -11.926 3.997 33.819 1.00 87.00 179 GLY A CA 1
ATOM 1410 C C . GLY A 1 179 ? -10.619 4.757 33.585 1.00 87.00 179 GLY A C 1
ATOM 1411 O O . GLY A 1 179 ? -9.606 4.565 34.261 1.00 87.00 179 GLY A O 1
ATOM 1412 N N . TRP A 1 180 ? -10.633 5.667 32.612 1.00 88.31 180 TRP A N 1
ATOM 1413 C CA . TRP A 1 180 ? -9.471 6.493 32.287 1.00 88.31 180 TRP A CA 1
ATOM 1414 C C . TRP A 1 180 ? -9.463 7.805 33.105 1.00 88.31 180 TRP A C 1
ATOM 1416 O O . TRP A 1 180 ? -10.412 8.592 32.977 1.00 88.31 180 TRP A O 1
ATOM 1426 N N . PRO A 1 181 ? -8.412 8.104 33.911 1.00 89.31 181 PRO A N 1
ATOM 1427 C CA . PRO A 1 181 ? -8.381 9.276 34.799 1.00 89.31 181 PRO A CA 1
ATOM 1428 C C . PRO A 1 181 ? -8.589 10.620 34.099 1.00 89.31 181 PRO A C 1
ATOM 1430 O O . PRO A 1 181 ? -9.063 11.570 34.714 1.00 89.31 181 PRO A O 1
ATOM 1433 N N . ALA A 1 182 ? -8.227 10.712 32.816 1.00 89.81 182 ALA A N 1
ATOM 1434 C CA . ALA A 1 182 ? -8.323 11.946 32.043 1.00 89.81 182 ALA A CA 1
ATOM 1435 C C . ALA A 1 182 ? -9.772 12.356 31.726 1.00 89.81 182 ALA A C 1
ATOM 1437 O O . ALA A 1 182 ? -10.034 13.538 31.517 1.00 89.81 182 ALA A O 1
ATOM 1438 N N . ILE A 1 183 ? -10.701 11.395 31.676 1.00 88.94 183 ILE A N 1
ATOM 1439 C CA . ILE A 1 183 ? -12.091 11.620 31.245 1.00 88.94 183 ILE A CA 1
ATOM 1440 C C . ILE A 1 183 ? -13.130 11.180 32.281 1.00 8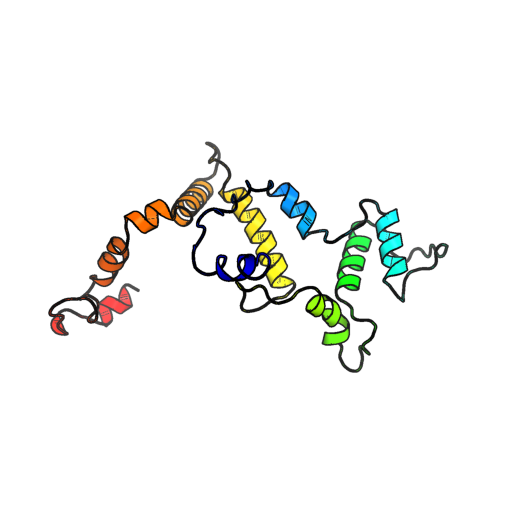8.94 183 ILE A C 1
ATOM 1442 O O . ILE A 1 183 ? -14.311 11.468 32.114 1.00 88.94 183 ILE A O 1
ATOM 1446 N N . THR A 1 184 ? -12.706 10.498 33.348 1.00 87.50 184 THR A N 1
ATOM 1447 C CA . THR A 1 184 ? -13.597 9.989 34.396 1.00 87.50 184 THR A CA 1
ATOM 1448 C C . THR A 1 184 ? -13.714 11.016 35.527 1.00 87.50 184 THR A C 1
ATOM 1450 O O . THR A 1 184 ? -12.728 11.267 36.227 1.00 87.50 184 THR A O 1
ATOM 1453 N N . PRO A 1 185 ? -14.895 11.619 35.759 1.00 87.25 185 PRO A N 1
ATOM 1454 C CA . PRO A 1 185 ? -15.077 12.562 36.855 1.00 87.25 185 PRO A CA 1
ATOM 1455 C C . PRO A 1 185 ? -14.837 11.886 38.205 1.00 87.25 185 PRO A C 1
ATOM 1457 O O . PRO A 1 185 ? -15.346 10.795 38.453 1.00 87.25 185 PRO A O 1
ATOM 1460 N N . ASN A 1 186 ? -14.106 12.558 39.098 1.00 88.50 186 ASN A N 1
ATOM 1461 C CA . ASN A 1 186 ? -13.794 12.054 40.442 1.00 88.50 186 ASN A CA 1
ATOM 1462 C C . ASN A 1 186 ? -13.118 10.674 40.443 1.00 88.50 186 ASN A C 1
ATOM 1464 O O . ASN A 1 186 ? -13.349 9.867 41.344 1.00 88.50 186 ASN A O 1
ATOM 1468 N N . TRP A 1 187 ? -12.292 10.399 39.432 1.00 91.06 187 TRP A N 1
ATOM 1469 C CA . TRP A 1 187 ? -11.511 9.172 39.378 1.00 91.06 187 TRP A CA 1
ATOM 1470 C C . TRP A 1 187 ? -10.670 8.987 40.648 1.00 91.06 187 TRP A C 1
ATOM 1472 O O . TRP A 1 187 ? -10.075 9.941 41.158 1.00 91.06 187 TRP A O 1
ATOM 1482 N N . THR A 1 188 ? -10.593 7.752 41.147 1.00 89.31 188 THR A N 1
ATOM 1483 C CA . THR A 1 188 ? -9.759 7.413 42.306 1.00 89.31 188 THR A CA 1
ATOM 1484 C C . THR A 1 188 ? -8.900 6.182 42.021 1.00 89.31 188 THR A C 1
ATOM 1486 O O . THR A 1 188 ? -9.378 5.255 41.365 1.00 89.31 188 THR A O 1
ATOM 1489 N N . PRO A 1 189 ? -7.676 6.103 42.581 1.00 85.94 189 PRO A N 1
ATOM 1490 C CA . PRO A 1 189 ? -6.812 4.935 42.405 1.00 85.94 189 PRO A CA 1
ATOM 1491 C C . PRO A 1 189 ? -7.423 3.630 42.923 1.00 85.94 189 PRO A C 1
ATOM 1493 O O . PRO A 1 189 ? -7.061 2.561 42.458 1.00 85.94 189 PRO A O 1
ATOM 1496 N N . ALA A 1 190 ? -8.346 3.705 43.887 1.00 85.62 190 ALA A N 1
ATOM 1497 C CA . ALA A 1 190 ? -8.957 2.529 44.502 1.00 85.62 190 ALA A CA 1
ATOM 1498 C C . ALA A 1 190 ? -9.848 1.729 43.536 1.00 85.62 190 ALA A C 1
ATOM 1500 O O . ALA A 1 190 ? -10.060 0.541 43.758 1.00 85.62 190 ALA A O 1
ATOM 1501 N N . GLY A 1 191 ? -10.379 2.375 42.493 1.00 78.81 191 GLY A N 1
ATOM 1502 C CA . GLY A 1 191 ? -11.192 1.719 41.469 1.00 78.81 191 GLY A CA 1
ATOM 1503 C C . GLY A 1 191 ? -10.382 1.118 40.321 1.00 78.81 191 GLY A C 1
ATOM 1504 O O . GLY A 1 191 ? -10.969 0.446 39.483 1.00 78.81 191 GLY A O 1
ATOM 1505 N N . PHE A 1 192 ? -9.070 1.361 40.271 1.00 86.31 192 PHE A N 1
ATOM 1506 C CA . PHE A 1 192 ? -8.195 0.949 39.180 1.00 86.31 192 PHE A CA 1
ATOM 1507 C C . PHE A 1 192 ? -7.217 -0.123 39.657 1.00 86.31 192 PHE A C 1
ATOM 1509 O O . PHE A 1 192 ? -6.389 0.121 40.535 1.00 86.31 192 PHE A O 1
ATOM 1516 N N . ASP A 1 193 ? -7.279 -1.295 39.035 1.00 86.81 193 ASP A N 1
ATOM 1517 C CA . ASP A 1 193 ? -6.301 -2.358 39.233 1.00 86.81 193 ASP A CA 1
ATOM 1518 C C . ASP A 1 193 ? -5.545 -2.621 37.931 1.00 86.81 193 ASP A C 1
ATOM 1520 O O . ASP A 1 193 ? -6.096 -3.148 36.966 1.00 86.81 193 ASP A O 1
ATOM 1524 N N . LEU A 1 194 ? -4.254 -2.285 37.926 1.00 86.44 194 LEU A N 1
ATOM 1525 C CA . LEU A 1 194 ? -3.395 -2.459 36.760 1.00 86.44 194 LEU A CA 1
ATOM 1526 C C . LEU A 1 194 ? -3.336 -3.922 36.303 1.00 86.44 194 LEU A C 1
ATOM 1528 O O . LEU A 1 194 ? -3.259 -4.172 35.104 1.00 86.44 194 LEU A O 1
ATOM 1532 N N . LEU A 1 195 ? -3.360 -4.880 37.237 1.00 88.88 195 LEU A N 1
ATOM 1533 C CA . LEU A 1 195 ? -3.286 -6.297 36.886 1.00 88.88 195 LEU A CA 1
ATOM 1534 C C . LEU A 1 195 ? -4.556 -6.749 36.169 1.00 88.88 195 LEU A C 1
ATOM 1536 O O . LEU A 1 195 ? -4.454 -7.405 35.137 1.00 88.88 195 LEU A O 1
ATOM 1540 N N . THR A 1 196 ? -5.730 -6.353 36.666 1.00 86.19 196 THR A N 1
ATOM 1541 C CA . THR A 1 196 ? -7.011 -6.613 35.996 1.00 86.19 196 THR A CA 1
ATOM 1542 C C . THR A 1 196 ? -7.062 -5.963 34.613 1.00 86.19 196 THR A C 1
ATOM 1544 O O . THR A 1 196 ? -7.389 -6.642 33.644 1.00 86.19 196 THR A O 1
ATOM 1547 N N . VAL A 1 197 ? -6.668 -4.692 34.498 1.00 84.88 197 VAL A N 1
ATOM 1548 C CA . VAL A 1 197 ? -6.705 -3.944 33.229 1.00 84.88 197 VAL A CA 1
ATOM 1549 C C . VAL A 1 197 ? -5.766 -4.550 32.182 1.00 84.88 197 VAL A C 1
ATOM 1551 O O . VAL A 1 197 ? -6.160 -4.744 31.037 1.00 84.88 197 VAL A O 1
ATOM 1554 N N . VAL A 1 198 ? -4.522 -4.876 32.553 1.00 86.88 198 VAL A N 1
ATOM 1555 C CA . VAL A 1 198 ? -3.538 -5.446 31.613 1.00 86.88 198 VAL A CA 1
ATOM 1556 C C . VAL A 1 198 ? -3.866 -6.896 31.259 1.00 86.88 198 VAL A C 1
ATOM 1558 O O . VAL A 1 198 ? -3.553 -7.329 30.158 1.00 86.88 198 VAL A O 1
ATOM 1561 N N . ALA A 1 199 ? -4.503 -7.656 32.153 1.00 87.19 199 ALA A N 1
ATOM 1562 C CA . ALA A 1 199 ? -4.892 -9.038 31.870 1.00 87.19 199 ALA A CA 1
ATOM 1563 C C . ALA A 1 199 ? -6.051 -9.161 30.863 1.00 87.19 199 ALA A C 1
ATOM 1565 O O . ALA A 1 199 ? -6.236 -10.237 30.294 1.00 87.19 199 ALA A O 1
ATOM 1566 N N . GLN A 1 200 ? -6.836 -8.098 30.667 1.00 70.25 200 GLN A N 1
ATOM 1567 C CA . GLN A 1 200 ? -7.943 -8.053 29.705 1.00 70.25 200 GLN A CA 1
ATOM 1568 C C . GLN A 1 200 ? -7.564 -7.420 28.353 1.00 70.25 200 GLN A C 1
ATOM 1570 O O . GLN A 1 200 ? -8.383 -7.450 27.432 1.00 70.25 200 GLN A O 1
ATOM 1575 N N . ALA A 1 201 ? -6.354 -6.858 28.236 1.00 58.91 201 ALA A N 1
ATOM 1576 C CA . ALA A 1 201 ? -5.817 -6.238 27.020 1.00 58.91 201 ALA A CA 1
ATOM 1577 C C . ALA A 1 201 ? -5.073 -7.250 26.134 1.00 58.91 201 ALA A C 1
ATOM 1579 O O . ALA A 1 201 ? -5.199 -7.131 24.893 1.00 58.91 201 ALA A O 1
#

Mean predicted aligned error: 13.35 Å

Secondary structure (DSSP, 8-state):
--SSHHHHSTTTS--------------HHHHHHHHS-SS--SSHHHHHHHHHHH-TTPPPTT---TTS--SHHHHHHHHHHHHH--TTS-TTT-HHHHHHHHHHHHSPPPTT-S---HHHHHHHHHHHHHHHHHTSPPPTTS-HHHHHHHHHHHHHH-HHHHHHHTTHHHHHHHTGGG--TTTSTT--GGG--HHHHHHT-

Organism: NCBI:txid39272

Sequence (201 aa):
MAKIYFFLLACILGSVAGIGKYSREESPEKRWADYFMRRPASKIADKLEYIREKSPFAPPKNDINADICFTEECLDASIALLQSINFSVNPCENFFEFSCGKWLADNPLPPSSSRWSHFDVLVQEVNEVTQGILTTPEKPEDFKPVKQVKELYTQCIDLAAIESEGLALVIGILTIDGGWPAITPNWTPAGFDLLTVVAQA

Radius of gyration: 28.37 Å; Cα contacts (8 Å, |Δi|>4): 101; chains: 1; bounding box: 56×73×83 Å

Solvent-accessible surface area (backbone atoms only — not comparable to full-atom values): 12554 Å² total; per-residue (Å²): 140,77,79,73,66,67,72,66,53,71,79,74,58,84,76,92,79,71,84,69,71,82,71,76,78,72,55,69,73,54,52,52,56,52,70,81,33,91,72,61,51,96,41,69,70,46,42,53,50,51,42,51,74,72,37,99,80,44,76,61,98,82,67,82,57,91,85,65,78,78,50,69,68,50,46,51,53,50,50,56,48,60,54,17,36,25,86,91,43,59,54,91,81,39,46,64,50,15,53,38,40,35,33,53,72,77,51,68,70,52,93,94,46,98,70,73,50,75,66,52,53,52,51,50,52,53,49,52,54,49,50,59,59,48,71,47,80,85,55,93,84,52,53,69,70,58,49,53,51,31,53,51,49,53,60,72,68,37,58,66,62,52,60,74,55,57,59,56,67,59,51,55,60,46,52,52,70,45,37,41,72,91,79,38,84,88,58,55,72,90,56,46,48,70,66,64,48,61,74,75,106

pLDDT: mean 78.59, std 20.37, range [26.89, 98.12]

InterPro domains:
  IPR000718 Peptidase M13 [PS51885] (68-201)
  IPR000718 Peptidase M13 [PTHR11733] (17-164)
  IPR008753 Peptidase M13, N-terminal domain [PF05649] (91-199)

Foldseek 3Di:
DPPVVVVVVVVPDDDPDPPPPPPDDDPLVVVVVCLLDPDADPDLVRLLVLCVVQPPPRDDPPPPDVPDDSDPVSSSVSNVQSQQADPVDDCVVPVNCRRGVNVCVVDDDDPVDPDDDPVVSVVVVVVSVVVVLLPDDDDPPDDPVSVVSSVVVVVVPPVVVVVVCPCVVVQVVQPPQQHDPVPDPPGDCVSHDPVVVVVVD